Protein 7N38 (pdb70)

InterPro domains:
  IPR001064 Beta/gamma crystallin [PF00030] (7-86)
  IPR001064 Beta/gamma crystallin [PF00030] (95-176)
  IPR001064 Beta/gamma crystallin [PR01367] (42-61)
  IPR001064 Beta/gamma crystallin [PR01367] (62-76)
  IPR001064 Beta/gamma crystallin [PR01367] (96-115)
  IPR001064 Beta/gamma crystallin [PR01367] (154-163)
  IPR001064 Beta/gamma crystallin [PS50915] (6-44)
  IPR001064 Beta/gamma crystallin [PS50915] (45-87)
  IPR001064 Beta/gamma crystallin [PS50915] (94-134)
  IPR001064 Beta/gamma crystallin [PS50915] (135-177)
  IPR001064 Beta/gamma crystallin [SM00247] (7-86)
  IPR001064 Beta/gamma crystallin [SM00247] (95-176)
  IPR011024 Gamma-crystallin-like [SSF49695] (7-176)
  IPR050252 Beta/Gamma-Crystallin [PTHR11818] (7-177)

Structure (mmCIF, N/CA/C/O backbone):
data_7N38
#
_entry.id   7N38
#
_cell.length_a   29.315
_cell.length_b   62.694
_cell.length_c   79.805
_cell.angle_alpha   90.000
_cell.angle_beta   90.000
_cell.angle_gamma   90.000
#
_symmetry.space_group_name_H-M   'P 21 21 21'
#
loop_
_entity.id
_entity.type
_entity.pdbx_description
1 polymer 'Gamma-crystallin S'
2 non-polymer 2-[BIS-(2-HYDROXY-ETHYL)-AMINO]-2-HYDROXYMETHYL-PROPANE-1,3-DIOL
3 non-polymer 'MAGNESIUM ION'
4 water water
#
loop_
_atom_site.group_PDB
_atom_site.id
_atom_site.type_symbol
_atom_site.label_atom_id
_atom_site.label_alt_id
_atom_site.label_comp_id
_atom_site.label_asym_id
_atom_site.label_entity_id
_atom_site.label_seq_id
_atom_site.pdbx_PDB_ins_code
_atom_site.Cartn_x
_atom_site.Cartn_y
_atom_site.Cartn_z
_atom_site.occupancy
_atom_site.B_iso_or_equiv
_atom_site.auth_seq_id
_atom_site.auth_comp_id
_atom_site.auth_asym_id
_atom_site.auth_atom_id
_atom_site.pdbx_PDB_model_num
ATOM 1 N N . GLY A 1 5 ? -0.52100 -7.41600 3.18500 1.000 38.40491 5 GLY A N 1
ATOM 2 C CA . GLY A 1 5 ? -0.01300 -6.91600 4.45100 1.000 36.09043 5 GLY A CA 1
ATOM 3 C C . GLY A 1 5 ? 0.92600 -5.73300 4.28300 1.000 34.00883 5 GLY A C 1
ATOM 4 O O . GLY A 1 5 ? 0.54700 -4.69400 3.73500 1.000 35.75068 5 GLY A O 1
ATOM 5 N N . THR A 1 6 ? 2.16300 -5.88900 4.75000 1.000 28.61961 6 THR A N 1
ATOM 6 C CA . THR A 1 6 ? 3.17700 -4.85300 4.61300 1.000 26.45447 6 THR A CA 1
ATOM 7 C C . THR A 1 6 ? 3.95600 -5.11200 3.32800 1.000 22.43083 6 THR A C 1
ATOM 8 O O . THR A 1 6 ? 4.57700 -6.16500 3.18300 1.000 24.26541 6 THR A O 1
ATOM 12 N N . LYS A 1 7 ? 3.93700 -4.15500 2.40000 1.000 18.65031 7 LYS A N 1
ATOM 13 C CA . LYS A 1 7 ? 4.65400 -4.34100 1.14500 1.000 18.27046 7 LYS A CA 1
ATOM 14 C C . LYS A 1 7 ? 5.17500 -3.00300 0.64100 1.000 16.05096 7 LYS A C 1
ATOM 15 O O . LYS A 1 7 ? 4.41500 -2.03300 0.57000 1.000 17.10603 7 LYS A O 1
ATOM 21 N N . ILE A 1 8 ? 6.45600 -2.96900 0.27100 1.000 14.74903 8 ILE A N 1
ATOM 22 C CA . ILE A 1 8 ? 7.08600 -1.77600 -0.28200 1.000 15.02384 8 ILE A CA 1
ATOM 23 C C . ILE A 1 8 ? 7.86100 -2.15700 -1.53800 1.000 14.95556 8 ILE A C 1
ATOM 24 O O . ILE A 1 8 ? 8.41000 -3.26100 -1.65000 1.000 16.23823 8 ILE A O 1
ATOM 29 N N . THR A 1 9 ? 7.88900 -1.23100 -2.49400 1.000 15.45049 9 THR A N 1
ATOM 30 C CA . THR A 1 9 ? 8.55200 -1.43800 -3.77600 1.000 15.12589 9 THR A CA 1
ATOM 31 C C . THR A 1 9 ? 9.46400 -0.25000 -4.01700 1.000 14.10103 9 THR A C 1
ATOM 32 O O . THR A 1 9 ? 9.01700 0.90700 -3.94000 1.000 15.34046 9 THR A O 1
ATOM 36 N N . PHE A 1 10 ? 10.73300 -0.53700 -4.33100 1.000 14.95378 10 PHE A N 1
ATOM 37 C CA . PHE A 1 10 ? 11.73200 0.47400 -4.64600 1.000 14.86128 10 PHE A CA 1
ATOM 38 C C . PHE A 1 10 ? 12.07700 0.39900 -6.12500 1.000 14.64588 10 PHE A C 1
ATOM 39 O O . PHE A 1 10 ? 12.25100 -0.70000 -6.67000 1.000 17.57083 10 PHE A O 1
ATOM 47 N N . TYR A 1 11 ? 12.26400 1.56500 -6.75300 1.000 13.42459 11 TYR A N 1
ATOM 48 C CA . TYR A 1 11 ? 12.64300 1.65500 -8.16300 1.000 14.18192 11 TYR A CA 1
ATOM 49 C C . TYR A 1 11 ? 13.90100 2.48900 -8.31600 1.000 13.07934 11 TYR A C 1
ATOM 50 O O . TYR A 1 11 ? 14.07600 3.49800 -7.61700 1.000 14.49248 11 TYR A O 1
ATOM 59 N N . GLU A 1 12 ? 14.75100 2.10000 -9.26600 1.000 14.02639 12 GLU A N 1
ATOM 60 C CA . GLU A 1 12 ? 15.97700 2.86200 -9.48700 1.000 14.87409 12 GLU A CA 1
ATOM 61 C C . GLU A 1 12 ? 15.72800 4.23200 -10.08900 1.000 14.99935 12 GLU A C 1
ATOM 62 O O . GLU A 1 12 ? 16.50800 5.15900 -9.82900 1.000 16.11083 12 GLU A O 1
ATOM 68 N N . ASP A 1 13 ? 14.69400 4.37700 -10.90900 1.000 14.46055 13 ASP A N 1
ATOM 69 C CA . ASP A 1 13 ? 14.45100 5.62100 -11.63500 1.000 15.45560 13 ASP A CA 1
ATOM 70 C C . ASP A 1 13 ? 13.18500 6.30800 -11.12900 1.000 15.14856 13 ASP A C 1
ATOM 71 O O . ASP A 1 13 ? 12.33300 5.68200 -10.48300 1.000 16.34278 13 ASP A O 1
ATOM 76 N N . LYS A 1 14 ? 13.04700 7.60000 -11.46600 1.000 15.19867 14 LYS A N 1
ATOM 77 C CA . LYS A 1 14 ? 11.84000 8.33800 -11.12400 1.000 16.39735 14 LYS A CA 1
ATOM 78 C C . LYS A 1 14 ? 10.63500 7.75100 -11.84300 1.000 15.55882 14 LYS A C 1
ATOM 79 O O . LYS A 1 14 ? 10.75200 7.03100 -12.84300 1.000 16.13934 14 LYS A O 1
ATOM 85 N N . ASP A 1 15 ? 9.45800 8.03300 -11.29600 1.000 15.66183 15 ASP A N 1
ATOM 86 C CA . ASP A 1 15 ? 8.20400 7.70700 -11.97800 1.000 16.39909 15 ASP A CA 1
ATOM 87 C C . ASP A 1 15 ? 8.03600 6.20400 -12.15400 1.000 15.33390 15 ASP A C 1
ATOM 88 O O . ASP A 1 15 ? 7.40700 5.74200 -13.11800 1.000 16.30286 15 ASP A O 1
ATOM 93 N N . PHE A 1 16 ? 8.57600 5.41400 -11.22200 1.000 14.82932 16 PHE A N 1
ATOM 94 C CA . PHE A 1 16 ? 8.31400 3.97600 -11.16500 1.000 15.28443 16 PHE A CA 1
ATOM 95 C C . PHE A 1 16 ? 8.87100 3.23400 -12.36900 1.000 15.94423 16 PHE A C 1
ATOM 96 O O . PHE A 1 16 ? 8.23100 2.34900 -12.93300 1.000 17.38212 16 PHE A O 1
ATOM 104 N N . GLN A 1 17 ? 10.09000 3.58000 -12.75600 1.000 16.15607 17 GLN A N 1
ATOM 105 C CA . GLN A 1 17 ? 10.75100 2.97500 -13.89500 1.000 17.52847 17 GLN A CA 1
ATOM 106 C C . GLN A 1 17 ? 12.07500 2.40100 -13.41400 1.000 16.71868 17 GLN A C 1
ATOM 107 O O . GLN A 1 17 ? 12.55700 2.73000 -12.32400 1.000 16.35332 17 GLN A O 1
ATOM 113 N N . GLY A 1 18 ? 12.69300 1.56100 -14.25400 1.000 16.73121 18 GLY A N 1
ATOM 114 C CA . GLY A 1 18 ? 13.97300 0.98100 -13.90700 1.000 16.20331 18 GLY A CA 1
ATOM 115 C C . GLY A 1 18 ? 13.84900 -0.28100 -13.07700 1.000 15.38646 18 GLY A C 1
ATOM 116 O O . GLY A 1 18 ? 12.76800 -0.82200 -12.83500 1.000 16.96920 18 GLY A O 1
ATOM 117 N N . ARG A 1 19 ? 15.00800 -0.77700 -12.65600 1.000 16.54367 19 ARG A N 1
ATOM 118 C CA . ARG A 1 19 ? 15.05700 -1.97400 -11.82400 1.000 17.23189 19 ARG A CA 1
ATOM 119 C C . ARG A 1 19 ? 14.26100 -1.76400 -10.53800 1.000 15.96984 19 ARG A C 1
ATOM 120 O O . ARG A 1 19 ? 14.27300 -0.67700 -9.93400 1.000 16.38428 19 ARG A O 1
ATOM 128 N N . ARG A 1 20 ? 13.59000 -2.82600 -10.11200 1.000 16.25361 20 ARG A N 1
ATOM 129 C CA . ARG A 1 20 ? 12.65900 -2.80900 -9.00300 1.000 16.84918 20 ARG A CA 1
ATOM 130 C C . ARG A 1 20 ? 13.10400 -3.83000 -7.95800 1.000 16.98174 20 ARG A C 1
ATOM 131 O O . ARG A 1 20 ? 13.58900 -4.91700 -8.29900 1.000 19.74433 20 ARG A O 1
ATOM 139 N N . TYR A 1 21 ? 12.96500 -3.46800 -6.68100 1.000 17.42986 21 TYR A N 1
ATOM 140 C CA . TYR A 1 21 ? 13.16000 -4.40400 -5.57700 1.000 18.36945 21 TYR A CA 1
ATOM 141 C C . TYR A 1 21 ? 11.92200 -4.35800 -4.69700 1.000 16.99148 21 TYR A C 1
ATOM 142 O O . TYR A 1 21 ? 11.47700 -3.27500 -4.32000 1.000 17.23403 21 TYR A O 1
ATOM 151 N N A ASP A 1 22 ? 11.39700 -5.52000 -4.34300 0.682 17.66962 22 ASP A N 1
ATOM 152 N N B ASP A 1 22 ? 11.34000 -5.52000 -4.41800 0.318 17.51097 22 ASP A N 1
ATOM 153 C CA A ASP A 1 22 ? 10.20400 -5.60600 -3.51500 0.682 17.56251 22 ASP A CA 1
ATOM 154 C CA B ASP A 1 22 ? 10.12700 -5.62700 -3.61700 0.318 17.93248 22 ASP A CA 1
ATOM 155 C C A ASP A 1 22 ? 10.52000 -6.27400 -2.19200 0.682 18.25857 22 ASP A C 1
ATOM 156 C C B ASP A 1 22 ? 10.46600 -6.19400 -2.24700 0.318 18.66987 22 ASP A C 1
ATOM 157 O O A ASP A 1 22 ? 11.24100 -7.27300 -2.15200 0.682 20.60112 22 ASP A O 1
ATOM 158 O O B ASP A 1 22 ? 11.28000 -7.11400 -2.13600 0.318 19.97959 22 ASP A O 1
ATOM 167 N N A CYS A 1 23 ? 9.93100 -5.73800 -1.12000 0.682 18.01222 23 CYS A N 1
ATOM 168 N N B CYS A 1 23 ? 9.82800 -5.65300 -1.20600 0.318 19.08479 23 CYS A N 1
ATOM 169 C CA A CYS A 1 23 ? 10.14500 -6.22000 0.23800 0.682 17.40960 23 CYS A CA 1
ATOM 170 C CA B CYS A 1 23 ? 9.98700 -6.14300 0.15700 0.318 18.84107 23 CYS A CA 1
ATOM 171 C C A CYS A 1 23 ? 8.80000 -6.29300 0.94800 0.682 16.93966 23 CYS A C 1
ATOM 172 C C B CYS A 1 23 ? 8.63100 -6.34600 0.80100 0.318 17.24512 23 CYS A C 1
ATOM 173 O O A CYS A 1 23 ? 8.06200 -5.30400 0.97300 0.682 17.18846 23 CYS A O 1
ATOM 174 O O B CYS A 1 23 ? 7.74400 -5.49600 0.67700 0.318 16.42249 23 CYS A O 1
ATOM 179 N N . ASP A 1 24 ? 8.48200 -7.45800 1.51500 1.000 17.32574 24 ASP A N 1
ATOM 180 C CA . ASP A 1 24 ? 7.29500 -7.63100 2.33600 1.000 19.48038 24 ASP A CA 1
ATOM 181 C C . ASP A 1 24 ? 7.63100 -7.94500 3.78800 1.000 20.20751 24 ASP A C 1
ATOM 182 O O . ASP A 1 24 ? 6.75100 -8.37300 4.55100 1.000 22.09272 24 ASP A O 1
ATOM 187 N N . CYS A 1 25 ? 8.86500 -7.68000 4.19500 1.000 19.63068 25 CYS A N 1
ATOM 188 C CA . CYS A 1 25 ? 9.35300 -8.00000 5.53200 1.000 21.02670 25 CYS A CA 1
ATOM 189 C C . CYS A 1 25 ? 10.47100 -7.00400 5.83400 1.000 21.38536 25 CYS A C 1
ATOM 190 O O . CYS A 1 25 ? 10.59600 -5.97900 5.16300 1.000 24.16526 25 CYS A O 1
ATOM 193 N N . ASP A 1 26 ? 11.28100 -7.27400 6.84100 1.000 19.07007 26 ASP A N 1
ATOM 194 C CA . ASP A 1 26 ? 12.48600 -6.48300 7.01400 1.000 18.38959 26 ASP A CA 1
ATOM 195 C C . ASP A 1 26 ? 13.50100 -6.94100 5.98100 1.000 17.31412 26 ASP A C 1
ATOM 196 O O . ASP A 1 26 ? 13.60600 -8.13800 5.68300 1.000 17.48327 26 ASP A O 1
ATOM 201 N N A CYS A 1 27 ? 14.31500 -5.99500 5.51100 0.511 16.78801 27 CYS A N 1
ATOM 202 N N B CYS A 1 27 ? 14.20700 -5.98400 5.38000 0.489 16.99958 27 CYS A N 1
ATOM 203 C CA A CYS A 1 27 ? 15.32000 -6.26200 4.48500 0.511 17.07815 27 CYS A CA 1
ATOM 204 C CA B CYS A 1 27 ? 15.37000 -6.30100 4.55800 0.489 17.28872 27 CYS A CA 1
ATOM 205 C C A CYS A 1 27 ? 16.59400 -5.48800 4.87000 0.511 16.25825 27 CYS A C 1
ATOM 206 C C B CYS A 1 27 ? 16.55000 -5.47500 5.03500 0.489 16.82263 27 CYS A C 1
ATOM 207 O O A CYS A 1 27 ? 16.70000 -4.28800 4.59400 0.511 16.03199 27 CYS A O 1
ATOM 208 O O B CYS A 1 27 ? 16.54500 -4.24300 4.93300 0.489 17.01850 27 CYS A O 1
ATOM 213 N N . ALA A 1 28 ? 17.55100 -6.17000 5.54700 1.000 17.32610 28 ALA A N 1
ATOM 214 C CA . ALA A 1 28 ? 18.74300 -5.52100 6.09800 1.000 18.39451 28 ALA A CA 1
ATOM 215 C C . ALA A 1 28 ? 19.75500 -5.08700 5.04700 1.000 17.26343 28 ALA A C 1
ATOM 216 O O . ALA A 1 28 ? 20.62000 -4.24900 5.35200 1.000 18.08879 28 ALA A O 1
ATOM 218 N N . ASP A 1 29 ? 19.67000 -5.59200 3.82000 1.000 16.69945 29 ASP A N 1
ATOM 219 C CA . ASP A 1 29 ? 20.67400 -5.20500 2.83300 1.000 18.07666 29 ASP A CA 1
ATOM 220 C C . ASP A 1 29 ? 20.16100 -5.58900 1.45600 1.000 18.42203 29 ASP A C 1
ATOM 221 O O . ASP A 1 29 ? 20.17000 -6.77500 1.09400 1.000 22.41741 29 ASP A O 1
ATOM 226 N N . PHE A 1 30 ? 19.76600 -4.58900 0.67600 1.000 17.66689 30 PHE A N 1
ATOM 227 C CA . PHE A 1 30 ? 19.48100 -4.80600 -0.74000 1.000 19.89974 30 PHE A CA 1
ATOM 228 C C . PHE A 1 30 ? 20.39500 -3.97200 -1.63200 1.000 22.30017 30 PHE A C 1
ATOM 229 O O . PHE A 1 30 ? 20.08900 -3.76300 -2.82100 1.000 23.45388 30 PHE A O 1
ATOM 237 N N . HIS A 1 31 ? 21.55600 -3.55300 -1.09400 1.000 25.55614 31 HIS A N 1
ATOM 238 C CA . HIS A 1 31 ? 22.45800 -2.66900 -1.83000 1.000 30.39153 31 HIS A CA 1
ATOM 239 C C . HIS A 1 31 ? 23.05900 -3.35300 -3.04400 1.000 31.83305 31 HIS A C 1
ATOM 240 O O . HIS A 1 31 ? 23.38200 -2.67400 -4.02300 1.000 34.41095 31 HIS A O 1
ATOM 247 N N . THR A 1 32 ? 23.21600 -4.67700 -3.01600 1.000 32.31946 32 THR A N 1
ATOM 248 C CA . THR A 1 32 ? 23.79600 -5.30300 -4.19900 1.000 34.75220 32 THR A CA 1
ATOM 249 C C . THR A 1 32 ? 22.77800 -5.45000 -5.31400 1.000 34.84164 32 THR A C 1
ATOM 250 O O . THR A 1 32 ? 23.16800 -5.70700 -6.45800 1.000 38.04888 32 THR A O 1
ATOM 254 N N A TYR A 1 33 ? 21.48200 -5.31100 -5.00900 0.477 32.67690 33 TYR A N 1
ATOM 255 N N B TYR A 1 33 ? 21.50500 -5.23900 -5.02000 0.523 32.38451 33 TYR A N 1
ATOM 256 C CA A TYR A 1 33 ? 20.41800 -5.44400 -6.00100 0.477 30.18961 33 TYR A CA 1
ATOM 257 C CA B TYR A 1 33 ? 20.45300 -5.42300 -5.99900 0.523 29.52155 33 TYR A CA 1
ATOM 258 C C A TYR A 1 33 ? 20.05200 -4.11900 -6.66300 0.477 29.75298 33 TYR A C 1
ATOM 259 C C B TYR A 1 33 ? 20.01600 -4.12400 -6.65400 0.523 29.60995 33 TYR A C 1
ATOM 260 O O A TYR A 1 33 ? 19.86900 -4.06900 -7.88300 0.477 31.22938 33 TYR A O 1
ATOM 261 O O B TYR A 1 33 ? 19.74500 -4.09900 -7.85600 0.523 31.19456 33 TYR A O 1
ATOM 278 N N . LEU A 1 34 ? 19.92600 -3.05000 -5.88400 1.000 26.99524 34 LEU A N 1
ATOM 279 C CA . LEU A 1 34 ? 19.45900 -1.75900 -6.35900 1.000 27.75685 34 LEU A CA 1
ATOM 280 C C . LEU A 1 34 ? 20.59900 -0.77900 -6.14300 1.000 27.19781 34 LEU A C 1
ATOM 281 O O . LEU A 1 34 ? 21.11900 -0.67900 -5.02800 1.000 28.58659 34 LEU A O 1
ATOM 286 N N . SER A 1 35 ? 21.01500 -0.08600 -7.20300 1.000 25.17378 35 SER A N 1
ATOM 287 C CA . SER A 1 35 ? 22.16800 0.80500 -7.10100 1.000 24.83551 35 SER A CA 1
ATOM 288 C C . SER A 1 35 ? 21.79500 2.23800 -6.73800 1.000 22.61419 35 SER A C 1
ATOM 289 O O . SER A 1 35 ? 22.68600 3.03900 -6.42800 1.000 22.45479 35 SER A O 1
ATOM 292 N N . ARG A 1 36 ? 20.51400 2.57300 -6.77300 1.000 18.52456 36 ARG A N 1
ATOM 293 C CA . ARG A 1 36 ? 20.01000 3.90600 -6.48900 1.000 16.50738 36 ARG A CA 1
ATOM 294 C C . ARG A 1 36 ? 18.52200 3.71700 -6.29000 1.000 15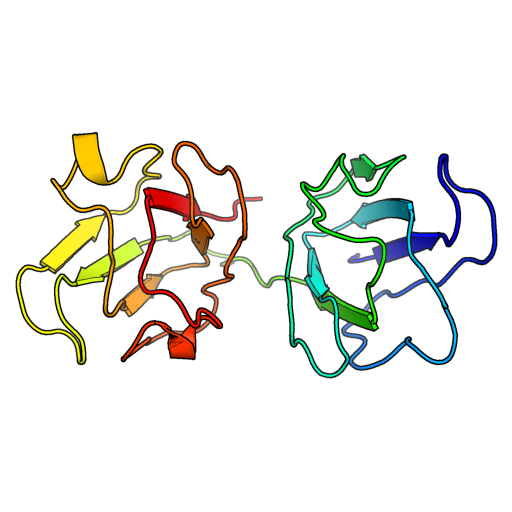.04270 36 ARG A C 1
ATOM 295 O O . ARG A 1 36 ? 17.96400 2.69100 -6.69800 1.000 16.58336 36 ARG A O 1
ATOM 303 N N . CYS A 1 37 ? 17.87800 4.70500 -5.68100 1.000 14.45409 37 CYS A N 1
ATOM 304 C CA . CYS A 1 37 ? 16.43300 4.64600 -5.53900 1.000 14.18250 37 CYS A CA 1
ATOM 305 C C . CYS A 1 37 ? 15.87600 6.03300 -5.79100 1.000 14.29984 37 CYS A C 1
ATOM 306 O O . CYS A 1 37 ? 16.21000 6.98400 -5.06800 1.000 14.87317 37 CYS A O 1
ATOM 309 N N . ASN A 1 38 ? 14.99300 6.13200 -6.79100 1.000 13.65253 38 ASN A N 1
ATOM 310 C CA . ASN A 1 38 ? 14.35100 7.39500 -7.12700 1.000 14.34337 38 ASN A CA 1
ATOM 311 C C . ASN A 1 38 ? 12.83100 7.35400 -7.09200 1.000 15.02182 38 ASN A C 1
ATOM 312 O O . ASN A 1 38 ? 12.21000 8.39400 -7.33200 1.000 17.21677 38 ASN A O 1
ATOM 317 N N . SER A 1 39 ? 12.20600 6.21100 -6.80900 1.000 13.70968 39 SER A N 1
ATOM 318 C CA . SER A 1 39 ? 10.77600 6.22200 -6.55600 1.000 13.28516 39 SER A CA 1
ATOM 319 C C . SER A 1 39 ? 10.43200 4.98900 -5.73600 1.000 13.76507 39 SER A C 1
ATOM 320 O O . SER A 1 39 ? 11.16400 3.99600 -5.73900 1.000 13.68529 39 SER A O 1
ATOM 323 N N . ILE A 1 40 ? 9.29800 5.08000 -5.03400 1.000 13.28420 40 ILE A N 1
ATOM 324 C CA . ILE A 1 40 ? 8.82000 4.03700 -4.13700 1.000 12.97334 40 ILE A CA 1
ATOM 325 C C . ILE A 1 40 ? 7.30100 3.99500 -4.23400 1.000 13.45014 40 ILE A C 1
ATOM 326 O O . ILE A 1 40 ? 6.64500 5.04000 -4.34100 1.000 15.22133 40 ILE A O 1
ATOM 331 N N . LYS A 1 41 ? 6.73500 2.79200 -4.17600 1.000 14.27639 41 LYS A N 1
ATOM 332 C CA . LYS A 1 41 ? 5.32300 2.63000 -3.86100 1.000 15.34153 41 LYS A CA 1
ATOM 333 C C . LYS A 1 41 ? 5.20600 1.81800 -2.58500 1.000 14.98730 41 LYS A C 1
ATOM 334 O O . LYS A 1 41 ? 5.78400 0.73100 -2.48400 1.000 15.67774 41 LYS A O 1
ATOM 340 N N . VAL A 1 42 ? 4.50300 2.35800 -1.59100 1.000 14.91585 42 VAL A N 1
ATOM 341 C CA . VAL A 1 42 ? 4.18200 1.60600 -0.39000 1.000 15.34785 42 VAL A CA 1
ATOM 342 C C . VAL A 1 42 ? 2.77300 1.09400 -0.60000 1.000 17.48728 42 VAL A C 1
ATOM 343 O O . VAL A 1 42 ? 1.81300 1.87800 -0.62600 1.000 16.91836 42 VAL A O 1
ATOM 347 N N . GLU A 1 43 ? 2.66500 -0.20700 -0.83900 1.000 18.76080 43 GLU A N 1
ATOM 348 C CA . GLU A 1 43 ? 1.36100 -0.80700 -1.05800 1.000 19.99703 43 GLU A CA 1
ATOM 349 C C . GLU A 1 43 ? 0.58200 -0.95600 0.24000 1.000 19.30042 43 GLU A C 1
ATOM 350 O O . GLU A 1 43 ? -0.64400 -0.83500 0.23000 1.000 20.37673 43 GLU A O 1
ATOM 356 N N . GLY A 1 44 ? 1.26200 -1.20900 1.35700 1.000 17.17399 44 GLY A N 1
ATOM 357 C CA . GLY A 1 44 ? 0.60000 -1.37100 2.63700 1.000 18.21050 44 GLY A CA 1
ATOM 358 C C . GLY A 1 44 ? 1.60800 -1.26400 3.76000 1.000 17.26776 44 GLY A C 1
ATOM 359 O O . GLY A 1 44 ? 2.78800 -1.61100 3.60200 1.000 18.52168 44 GLY A O 1
ATOM 360 N N . GLY A 1 45 ? 1.14100 -0.76500 4.90800 1.000 18.06749 45 GLY A N 1
ATOM 361 C CA . GLY A 1 45 ? 1.99800 -0.59900 6.06500 1.000 18.79863 45 GLY A CA 1
ATOM 362 C C . GLY A 1 45 ? 2.66100 0.76300 6.10500 1.000 16.80024 45 GLY A C 1
ATOM 363 O O . GLY A 1 45 ? 2.45400 1.63000 5.25200 1.000 17.80149 45 GLY A O 1
ATOM 364 N N . THR A 1 46 ? 3.46400 0.96400 7.14500 1.000 17.01823 46 THR A N 1
ATOM 365 C CA . THR A 1 46 ? 4.27200 2.16900 7.29100 1.000 16.34247 46 THR A CA 1
ATOM 366 C C . THR A 1 46 ? 5.71200 1.71400 7.45200 1.000 17.36515 46 THR A C 1
ATOM 367 O O . THR A 1 46 ? 5.99200 0.83900 8.28400 1.000 17.52642 46 THR A O 1
ATOM 371 N N . TRP A 1 47 ? 6.62000 2.28200 6.64300 1.000 14.49169 47 TRP A N 1
ATOM 372 C CA . TRP A 1 47 ? 7.96900 1.76500 6.52900 1.000 14.07104 47 TRP A CA 1
ATOM 373 C C . TRP A 1 47 ? 9.01900 2.78300 6.93600 1.000 13.56771 47 TRP A C 1
ATOM 374 O O . TRP A 1 47 ? 8.87300 3.98200 6.69700 1.000 14.38019 47 TRP A O 1
ATOM 385 N N . ALA A 1 48 ? 10.09100 2.27400 7.53200 1.000 13.64694 48 ALA A N 1
ATOM 386 C CA . ALA A 1 48 ? 11.33300 3.01900 7.72400 1.000 14.27948 48 ALA A CA 1
ATOM 387 C C . ALA A 1 48 ? 12.33200 2.51500 6.69000 1.000 13.63404 48 ALA A C 1
ATOM 388 O O . ALA A 1 48 ? 12.60000 1.31100 6.60800 1.000 16.09905 48 ALA A O 1
ATOM 390 N N . VAL A 1 49 ? 12.85200 3.42100 5.88400 1.000 12.89033 49 VAL A N 1
ATOM 391 C CA . VAL A 1 49 ? 13.81900 3.06900 4.84700 1.000 13.20416 49 VAL A CA 1
ATOM 392 C C . VAL A 1 49 ? 15.12400 3.80400 5.15000 1.000 12.52399 49 VAL A C 1
ATOM 393 O O . VAL A 1 49 ? 15.11400 4.92400 5.66700 1.000 13.41827 49 VAL A O 1
ATOM 397 N N . TYR A 1 50 ? 16.24900 3.15900 4.85000 1.000 13.20969 50 TYR A N 1
ATOM 398 C CA . TYR A 1 50 ? 17.54100 3.61000 5.34200 1.000 12.99763 50 TYR A CA 1
ATOM 399 C C . TYR A 1 50 ? 18.54700 3.64500 4.19700 1.000 13.40417 50 TYR A C 1
ATOM 400 O O . TYR A 1 50 ? 18.56900 2.75700 3.32500 1.000 13.55556 50 TYR A O 1
ATOM 409 N N . GLU A 1 51 ? 19.44600 4.63500 4.27900 1.000 13.69390 51 GLU A N 1
ATOM 410 C CA . GLU A 1 51 ? 20.46000 4.86400 3.25700 1.000 14.18644 51 GLU A CA 1
ATOM 411 C C . GLU A 1 51 ? 21.43200 3.69800 3.13100 1.000 15.02713 51 GLU A C 1
ATOM 412 O O . GLU A 1 51 ? 21.80200 3.31900 2.00400 1.000 16.40692 51 GLU A O 1
ATOM 418 N N . ARG A 1 52 ? 21.90500 3.17000 4.26400 1.000 15.67373 52 ARG A N 1
ATOM 419 C CA . ARG A 1 52 ? 22.96900 2.18400 4.31600 1.000 16.53565 52 ARG A CA 1
ATOM 420 C C . ARG A 1 52 ? 22.42700 0.85100 4.83000 1.000 15.84119 52 ARG A C 1
ATOM 421 O O . ARG A 1 52 ? 21.38200 0.80000 5.50100 1.000 16.51418 52 ARG A O 1
ATOM 429 N N . PRO A 1 53 ? 23.14400 -0.24200 4.57600 1.000 16.81690 53 PRO A N 1
ATOM 430 C CA . PRO A 1 53 ? 22.73100 -1.54500 5.09900 1.000 17.83087 53 PRO A CA 1
ATOM 431 C C . PRO A 1 53 ? 22.63900 -1.53700 6.62000 1.000 16.96087 53 PRO A C 1
ATOM 432 O O . PRO A 1 53 ? 23.25800 -0.72000 7.32300 1.000 18.48084 53 PRO A O 1
ATOM 436 N N . ASP A 1 54 ? 21.84900 -2.48600 7.13000 1.000 17.56105 54 ASP A N 1
ATOM 437 C CA . ASP A 1 54 ? 21.69000 -2.67900 8.57300 1.000 17.75651 54 ASP A CA 1
ATOM 438 C C . ASP A 1 54 ? 21.14400 -1.42900 9.25100 1.000 18.20267 54 ASP A C 1
ATOM 439 O O . ASP A 1 54 ? 21.48600 -1.11700 10.39400 1.000 18.97364 54 ASP A O 1
ATOM 444 N N . PHE A 1 55 ? 20.26000 -0.73400 8.54900 1.000 16.50077 55 PHE A N 1
ATOM 445 C CA . PHE A 1 55 ? 19.43300 0.31500 9.13300 1.000 15.90157 55 PHE A CA 1
ATOM 446 C C . PHE A 1 55 ? 20.28500 1.48700 9.62000 1.000 16.70603 55 PHE A C 1
ATOM 447 O O . PHE A 1 55 ? 20.15000 1.93800 10.76100 1.000 18.15597 55 PHE A O 1
ATOM 455 N N . ALA A 1 56 ? 21.19200 1.95600 8.75200 1.000 17.24287 56 ALA A N 1
ATOM 456 C CA . ALA A 1 56 ? 22.15900 3.00300 9.07500 1.000 17.82482 56 ALA A CA 1
ATOM 457 C C . ALA A 1 56 ? 22.07700 4.14100 8.05900 1.000 16.90476 56 ALA A C 1
ATOM 458 O O . ALA A 1 56 ? 21.45500 4.02300 6.99900 1.000 16.01708 56 ALA A O 1
ATOM 460 N N . GLY A 1 57 ? 22.74900 5.25300 8.37500 1.000 17.03514 57 GLY A N 1
ATOM 461 C CA . GLY A 1 57 ? 22.71900 6.44300 7.52100 1.000 17.19204 57 GLY A CA 1
ATOM 462 C C . GLY A 1 57 ? 21.39600 7.18200 7.63300 1.000 16.39012 57 GLY A C 1
ATOM 463 O O . GLY A 1 57 ? 20.64900 7.02800 8.61100 1.000 16.99310 57 GLY A O 1
ATOM 464 N N . TYR A 1 58 ? 21.10800 8.01000 6.62900 1.000 14.85723 58 TYR A N 1
ATOM 465 C CA . TYR A 1 58 ? 19.83400 8.72700 6.61900 1.000 14.56537 58 TYR A CA 1
ATOM 466 C C . TYR A 1 58 ? 18.68500 7.73000 6.67500 1.000 14.75688 58 TYR A C 1
ATOM 467 O O . TYR A 1 58 ? 18.75000 6.65800 6.07600 1.000 15.41378 58 TYR A O 1
ATOM 476 N N A MET A 1 59 ? 17.60800 8.09300 7.37500 0.696 13.92004 59 MET A N 1
ATOM 477 N N B MET A 1 59 ? 17.60300 8.10400 7.35200 0.304 14.58443 59 MET A N 1
ATOM 478 C CA A MET A 1 59 ? 16.40600 7.25900 7.39700 0.696 13.15465 59 MET A CA 1
ATOM 479 C CA B MET A 1 59 ? 16.41500 7.25800 7.35700 0.304 14.27437 59 MET A CA 1
ATOM 480 C C A MET A 1 59 ? 15.15600 8.10100 7.16800 0.696 12.48792 59 MET A C 1
ATOM 481 C C B MET A 1 59 ? 15.16200 8.10100 7.15400 0.304 13.53182 59 MET A C 1
ATOM 482 O O A MET A 1 59 ? 15.15500 9.31500 7.40100 0.696 13.09278 59 MET A O 1
ATOM 483 O O B MET A 1 59 ? 15.15800 9.31100 7.40000 0.304 13.75435 59 MET A O 1
ATOM 492 N N . TYR A 1 60 ? 14.09400 7.44600 6.69300 1.000 13.37687 60 TYR A N 1
ATOM 493 C CA . TYR A 1 60 ? 12.86500 8.14300 6.32000 1.000 13.07503 60 TYR A CA 1
ATOM 494 C C . TYR A 1 60 ? 11.67300 7.24200 6.58400 1.000 12.78701 60 TYR A C 1
ATOM 495 O O . TYR A 1 60 ? 11.76600 6.01600 6.44900 1.000 13.82107 60 TYR A O 1
ATOM 504 N N A ILE A 1 61 ? 10.55700 7.84900 6.99200 0.706 13.11703 61 ILE A N 1
ATOM 505 N N B ILE A 1 61 ? 10.54200 7.85500 6.93800 0.294 13.33092 61 ILE A N 1
ATOM 506 C CA A ILE A 1 61 ? 9.31700 7.11700 7.25600 0.706 13.55157 61 ILE A CA 1
ATOM 507 C CA B ILE A 1 61 ? 9.31000 7.13600 7.26000 0.294 13.66361 61 ILE A CA 1
ATOM 508 C C A ILE A 1 61 ? 8.34500 7.37000 6.10700 0.706 15.30823 61 ILE A C 1
ATOM 509 C C B ILE A 1 61 ? 8.29100 7.37800 6.15100 0.294 14.44816 61 ILE A C 1
ATOM 510 O O A ILE A 1 61 ? 8.14900 8.51500 5.68700 0.706 15.70276 61 ILE A O 1
ATOM 511 O O B ILE A 1 61 ? 7.97800 8.52900 5.82700 0.294 13.53867 61 ILE A O 1
ATOM 520 N N . LEU A 1 62 ? 7.76800 6.29600 5.57400 1.000 14.86248 62 LEU A N 1
ATOM 521 C CA . LEU A 1 62 ? 6.83500 6.38100 4.44000 1.000 14.48852 62 LEU A CA 1
ATOM 522 C C . LEU A 1 62 ? 5.58100 5.57300 4.73600 1.000 15.32180 62 LEU A C 1
ATOM 523 O O . LEU A 1 62 ? 5.66600 4.32900 4.84000 1.000 15.17934 62 LEU A O 1
ATOM 528 N N . PRO A 1 63 ? 4.40500 6.20400 4.81700 1.000 16.03142 63 PRO A N 1
ATOM 529 C CA . PRO A 1 63 ? 3.14000 5.45600 4.87000 1.000 16.33022 63 PRO A CA 1
ATOM 530 C C . PRO A 1 63 ? 2.71100 5.04600 3.45900 1.000 17.80059 63 PRO A C 1
ATOM 531 O O . PRO A 1 63 ? 3.34000 5.39200 2.45800 1.000 16.93402 63 PRO A O 1
ATOM 535 N N . GLN A 1 64 ? 1.58800 4.32700 3.39300 1.000 17.29773 64 GLN A N 1
ATOM 536 C CA . GLN A 1 64 ? 1.01300 3.91900 2.11100 1.000 17.54127 64 GLN A CA 1
ATOM 537 C C . GLN A 1 64 ? 0.92800 5.11500 1.16200 1.000 17.70834 64 GLN A C 1
ATOM 538 O O . GLN A 1 64 ? 0.50400 6.20900 1.55300 1.000 18.66230 64 GLN A O 1
ATOM 544 N N . GLY A 1 65 ? 1.34100 4.90500 -0.08400 1.000 17.39867 65 GLY A N 1
ATOM 545 C CA . GLY A 1 65 ? 1.26000 5.95600 -1.07800 1.000 18.89194 65 GLY A CA 1
ATOM 546 C C . GLY A 1 65 ? 2.23300 5.71200 -2.21000 1.000 17.31394 65 GLY A C 1
ATOM 547 O O . GLY A 1 65 ? 2.96600 4.72600 -2.23500 1.000 17.01754 65 GLY A O 1
ATOM 548 N N . GLU A 1 66 ? 2.21500 6.64200 -3.15800 1.000 17.48342 66 GLU A N 1
ATOM 549 C CA . GLU A 1 66 ? 3.04000 6.60700 -4.36000 1.000 17.22129 66 GLU A CA 1
ATOM 550 C C . GLU A 1 66 ? 4.00200 7.78200 -4.30500 1.000 17.07808 66 GLU A C 1
ATOM 551 O O . GLU A 1 66 ? 3.57000 8.92700 -4.10800 1.000 18.70702 66 GLU A O 1
ATOM 557 N N . TYR A 1 67 ? 5.29100 7.51300 -4.53100 1.000 15.96123 67 TYR A N 1
ATOM 558 C CA . TYR A 1 67 ? 6.35700 8.50400 -4.33900 1.000 14.59170 67 TYR A CA 1
ATOM 559 C C . TYR A 1 67 ? 7.21100 8.52300 -5.60400 1.000 15.04717 67 TYR A C 1
ATOM 560 O O . TYR A 1 67 ? 8.17600 7.76700 -5.70300 1.000 15.35203 67 TYR A O 1
ATOM 569 N N . PRO A 1 68 ? 6.89600 9.3780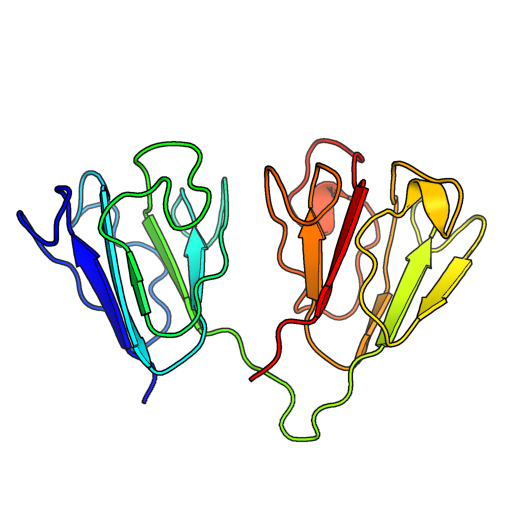0 -6.58700 1.000 15.17229 68 PRO A N 1
ATOM 570 C CA . PRO A 1 68 ? 7.57700 9.30000 -7.89600 1.000 15.35000 68 PRO A CA 1
ATOM 571 C C . PRO A 1 68 ? 8.98500 9.86800 -7.92500 1.000 14.19162 68 PRO A C 1
ATOM 572 O O . PRO A 1 68 ? 9.65400 9.73100 -8.96000 1.000 15.51708 68 PRO A O 1
ATOM 576 N N . GLU A 1 69 ? 9.45200 10.52100 -6.85000 1.000 15.19438 69 GLU A N 1
ATOM 577 C CA . GLU A 1 69 ? 10.80300 11.05900 -6.71100 1.000 15.83505 69 GLU A CA 1
ATOM 578 C C . GLU A 1 69 ? 11.22500 10.89700 -5.25500 1.000 15.67657 69 GLU A C 1
ATOM 579 O O . GLU A 1 69 ? 10.36600 10.92200 -4.37700 1.000 15.01312 69 GLU A O 1
ATOM 585 N N . TYR A 1 70 ? 12.54200 10.78800 -4.99500 1.000 14.95765 70 TYR A N 1
ATOM 586 C CA . TYR A 1 70 ? 12.97800 10.66900 -3.60000 1.000 14.63607 70 TYR A CA 1
ATOM 587 C C . TYR A 1 70 ? 12.64700 11.91100 -2.77200 1.000 14.20958 70 TYR A C 1
ATOM 588 O O . TYR A 1 70 ? 12.43300 11.82500 -1.54900 1.000 14.13439 70 TYR A O 1
ATOM 597 N N . GLN A 1 71 ? 12.55200 13.05700 -3.42500 1.000 15.45387 71 GLN A N 1
ATOM 598 C CA . GLN A 1 71 ? 12.16200 14.27500 -2.74400 1.000 16.23272 71 GLN A CA 1
ATOM 599 C C . GLN A 1 71 ? 10.76800 14.15600 -2.11800 1.000 16.02290 71 GLN A C 1
ATOM 600 O O . GLN A 1 71 ? 10.47700 14.87200 -1.15200 1.000 16.89616 71 GLN A O 1
ATOM 606 N N A ARG A 1 72 ? 9.93300 13.23500 -2.61800 0.659 16.57663 72 ARG A N 1
ATOM 607 N N B ARG A 1 72 ? 9.90800 13.27100 -2.63300 0.341 16.21358 72 ARG A N 1
ATOM 608 C CA A ARG A 1 72 ? 8.56500 13.04900 -2.14200 0.659 17.13904 72 ARG A CA 1
ATOM 609 C CA B ARG A 1 72 ? 8.56700 13.13500 -2.07100 0.341 16.20081 72 ARG A CA 1
ATOM 610 C C A ARG A 1 72 ? 8.51500 12.46400 -0.73100 0.659 15.71781 72 ARG A C 1
ATOM 611 C C B ARG A 1 72 ? 8.60500 12.63200 -0.63600 0.341 15.90177 72 ARG A C 1
ATOM 612 O O A ARG A 1 72 ? 7.50600 12.63000 -0.03800 0.659 16.40992 72 ARG A O 1
ATOM 613 O O B ARG A 1 72 ? 7.74900 13.01200 0.17000 0.341 16.86657 72 ARG A O 1
ATOM 628 N N . TRP A 1 73 ? 9.57300 11.77900 -0.29400 1.000 15.35915 73 TRP A N 1
ATOM 629 C CA . TRP A 1 73 ? 9.70400 11.32100 1.08400 1.000 15.06170 73 TRP A CA 1
ATOM 630 C C . TRP A 1 73 ? 10.75900 12.10100 1.83500 1.000 15.85547 73 TRP A C 1
ATOM 631 O O . TRP A 1 73 ? 11.26400 11.62800 2.85700 1.000 15.34436 73 TRP A O 1
ATOM 642 N N A MET A 1 74 ? 11.10500 13.29000 1.33600 0.878 14.67488 74 MET A N 1
ATOM 643 N N B MET A 1 74 ? 11.08000 13.30900 1.36700 0.122 16.35088 74 MET A N 1
ATOM 644 C CA A MET A 1 74 ? 12.10400 14.15900 1.95800 0.878 14.53347 74 MET A CA 1
ATOM 645 C CA B MET A 1 74 ? 12.10900 14.15200 1.97900 0.122 16.38556 74 MET A CA 1
ATOM 646 C C A MET A 1 74 ? 13.48400 13.50800 1.92300 0.878 13.78422 74 MET A C 1
ATOM 647 C C B MET A 1 74 ? 13.48100 13.48700 1.93500 0.122 15.29297 74 MET A C 1
ATOM 648 O O A MET A 1 74 ? 14.34000 13.73500 2.78000 0.878 14.65443 74 MET A O 1
ATOM 649 O O B MET A 1 74 ? 14.32100 13.69300 2.81300 0.122 15.39014 74 MET A O 1
ATOM 658 N N . GLY A 1 75 ? 13.70900 12.68100 0.90100 1.000 14.45626 75 GLY A N 1
ATOM 659 C CA . GLY A 1 75 ? 15.00300 12.03900 0.74400 1.000 13.92799 75 GLY A CA 1
ATOM 660 C C . GLY A 1 75 ? 16.10300 13.05900 0.52900 1.000 14.55061 75 GLY A C 1
ATOM 661 O O . GLY A 1 75 ? 15.88800 14.14300 -0.03200 1.000 15.90676 75 GLY A O 1
ATOM 662 N N . LEU A 1 76 ? 17.29800 12.71900 1.00400 1.000 14.91440 76 LEU A N 1
ATOM 663 C CA . LEU A 1 76 ? 18.42100 13.64000 0.98600 1.000 15.79368 76 LEU A CA 1
ATOM 664 C C . LEU A 1 76 ? 19.49700 13.23000 -0.00400 1.000 15.56983 76 LEU A C 1
ATOM 665 O O . LEU A 1 76 ? 20.43200 14.01500 -0.23500 1.000 17.86766 76 LEU A O 1
ATOM 670 N N . ASN A 1 77 ? 19.38600 12.03500 -0.59200 1.000 14.88191 77 ASN A N 1
ATOM 671 C CA . ASN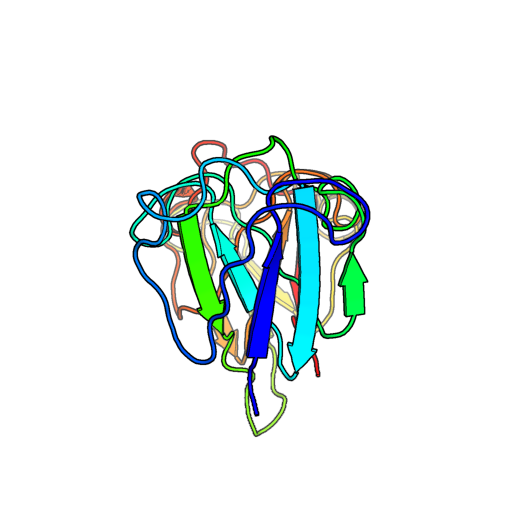 A 1 77 ? 20.20400 11.62400 -1.72800 1.000 14.75603 77 ASN A CA 1
ATOM 672 C C . ASN A 1 77 ? 19.50800 10.41500 -2.35200 1.000 14.58799 77 ASN A C 1
ATOM 673 O O . ASN A 1 77 ? 18.40500 10.04000 -1.93700 1.000 15.90211 77 ASN A O 1
ATOM 678 N N . ASP A 1 78 ? 20.14300 9.81000 -3.36500 1.000 14.56323 78 ASP A N 1
ATOM 679 C CA . ASP A 1 78 ? 19.52200 8.73400 -4.14400 1.000 14.75271 78 ASP A CA 1
ATOM 680 C C . ASP A 1 78 ? 19.83800 7.32800 -3.61100 1.000 14.24822 78 ASP A C 1
ATOM 681 O O . ASP A 1 78 ? 19.62500 6.35300 -4.33600 1.000 15.75610 78 ASP A O 1
ATOM 686 N N A ARG A 1 79 ? 20.30400 7.21600 -2.36300 0.474 14.37032 79 ARG A N 1
ATOM 687 N N B ARG A 1 79 ? 20.33000 7.19600 -2.37700 0.526 14.60415 79 ARG A N 1
ATOM 688 C CA A ARG A 1 79 ? 20.79600 5.95900 -1.81300 0.474 13.95852 79 ARG A CA 1
ATOM 689 C CA B ARG A 1 79 ? 20.80300 5.90500 -1.89100 0.526 15.17073 79 ARG A CA 1
ATOM 690 C C A ARG A 1 79 ? 19.81500 5.39100 -0.79600 0.474 14.08514 79 ARG A C 1
ATOM 691 C C B ARG A 1 79 ? 19.90100 5.35100 -0.79900 0.526 14.54391 79 ARG A C 1
ATOM 692 O O A ARG A 1 79 ? 19.51100 6.04100 0.21400 0.474 14.29981 79 ARG A O 1
ATOM 693 O O B ARG A 1 79 ? 19.75100 5.96500 0.26300 0.526 15.27943 79 ARG A O 1
ATOM 708 N N . LEU A 1 80 ? 19.34000 4.17000 -1.04300 1.000 14.18585 80 LEU A N 1
ATOM 709 C CA . LEU A 1 80 ? 18.62100 3.39700 -0.03100 1.000 14.50890 80 LEU A CA 1
ATOM 710 C C . LEU A 1 80 ? 19.10600 1.95200 -0.12600 1.000 15.25799 80 LEU A C 1
ATOM 711 O O . LEU A 1 80 ? 19.32700 1.43200 -1.23100 1.000 17.10326 80 LEU A O 1
ATOM 716 N N . SER A 1 81 ? 19.30600 1.31600 1.03400 1.000 14.58629 81 SER A N 1
ATOM 717 C CA . SER A 1 81 ? 19.90600 -0.00900 1.12700 1.000 16.87179 81 SER A CA 1
ATOM 718 C C . SER A 1 81 ? 19.20700 -0.95000 2.09500 1.000 14.64812 81 SER A C 1
ATOM 719 O O . SER A 1 81 ? 19.52500 -2.13600 2.08200 1.000 14.86631 81 SER A O 1
ATOM 722 N N . SER A 1 82 ? 18.32500 -0.47900 2.98200 1.000 13.58521 82 SER A N 1
ATOM 723 C CA . SER A 1 82 ? 17.67500 -1.37700 3.93800 1.000 13.99793 82 SER A CA 1
ATOM 724 C C . SER A 1 82 ? 16.32400 -0.79200 4.32700 1.000 13.23989 82 SER A C 1
ATOM 725 O O . SER A 1 82 ? 16.05400 0.40100 4.10200 1.000 13.58805 82 SER A O 1
ATOM 728 N N . CYS A 1 83 ? 15.45700 -1.63800 4.89300 1.000 13.76180 83 CYS A N 1
ATOM 729 C CA . CYS A 1 83 ? 14.13500 -1.15000 5.26200 1.000 13.81731 83 CYS A CA 1
ATOM 730 C C . CYS A 1 83 ? 13.51500 -2.09000 6.28300 1.000 14.92679 83 CYS A C 1
ATOM 731 O O . CYS A 1 83 ? 13.85300 -3.27400 6.34700 1.000 16.19658 83 CYS A O 1
ATOM 734 N N . ARG A 1 84 ? 12.58400 -1.54300 7.06700 1.000 16.54883 84 ARG A N 1
ATOM 735 C CA . ARG A 1 84 ? 11.84500 -2.33300 8.04100 1.000 17.45805 84 ARG A CA 1
ATOM 736 C C . ARG A 1 84 ? 10.47500 -1.70100 8.26200 1.000 16.86480 84 ARG A C 1
ATOM 737 O O . ARG A 1 84 ? 10.34600 -0.47700 8.26400 1.000 17.67410 84 ARG A O 1
ATOM 745 N N . ALA A 1 85 ? 9.45700 -2.54100 8.44900 1.000 17.27105 85 ALA A N 1
ATOM 746 C CA . ALA A 1 85 ? 8.12400 -2.02600 8.73400 1.000 18.68867 85 ALA A CA 1
ATOM 747 C C . ALA A 1 85 ? 8.05800 -1.52700 10.17400 1.000 18.65666 85 ALA A C 1
ATOM 748 O O . ALA A 1 85 ? 8.62300 -2.13200 11.08400 1.000 21.33510 85 ALA A O 1
ATOM 750 N N . VAL A 1 86 ? 7.42100 -0.38300 10.36400 1.000 17.58525 86 VAL A N 1
ATOM 751 C CA . VAL A 1 86 ? 7.27000 0.18400 11.70200 1.000 19.10437 86 VAL A CA 1
ATOM 752 C C . VAL A 1 86 ? 6.11900 -0.51400 12.41100 1.000 20.00553 86 VAL A C 1
ATOM 753 O O . VAL A 1 86 ? 5.04100 -0.67800 11.84100 1.000 21.42855 86 VAL A O 1
ATOM 757 N N . HIS A 1 87 ? 6.33900 -0.94200 13.65400 1.000 22.81087 87 HIS A N 1
ATOM 758 C CA . HIS A 1 87 ? 5.29100 -1.61400 14.42100 1.000 27.50761 87 HIS A CA 1
ATOM 759 C C . HIS A 1 87 ? 4.53000 -0.56100 15.21400 1.000 25.52749 87 HIS A C 1
ATOM 760 O O . HIS A 1 87 ? 5.06600 0.00100 16.17500 1.000 26.15168 87 HIS A O 1
ATOM 767 N N A LEU A 1 88 ? 3.27100 -0.29200 14.81700 0.367 25.74236 88 LEU A N 1
ATOM 768 N N B LEU A 1 88 ? 3.26300 -0.30000 14.82000 0.633 25.88425 88 LEU A N 1
ATOM 769 C CA A LEU A 1 88 ? 2.53600 0.70800 15.58000 0.367 25.59850 88 LEU A CA 1
ATOM 770 C CA B LEU A 1 88 ? 2.52700 0.71100 15.57000 0.633 26.16212 88 LEU A CA 1
ATOM 771 C C A LEU A 1 88 ? 1.83900 0.06300 16.77300 0.367 25.87463 88 LEU A C 1
ATOM 772 C C B LEU A 1 88 ? 1.80400 0.07500 16.75500 0.633 26.21493 88 LEU A C 1
ATOM 773 O O A LEU A 1 88 ? 1.52500 -1.13100 16.74400 0.367 27.20334 88 LEU A O 1
ATOM 774 O O B LEU A 1 88 ? 1.43800 -1.10300 16.70400 0.633 27.88733 88 LEU A O 1
ATOM 783 N N . PRO A 1 89 ? 1.57900 0.82100 17.84100 1.000 25.17358 89 PRO A N 1
ATOM 784 C CA . PRO A 1 89 ? 0.94100 0.21900 19.02100 1.000 25.49747 89 PRO A CA 1
ATOM 785 C C . PRO A 1 89 ? -0.49500 -0.21100 18.73500 1.000 27.09361 89 PRO A C 1
ATOM 786 O O . PRO A 1 89 ? -1.31100 0.57400 18.25400 1.000 27.26981 89 PRO A O 1
ATOM 790 N N . SER A 1 90 ? -0.81300 -1.47100 19.05600 1.000 28.70474 90 SER A N 1
ATOM 791 C CA . SER A 1 90 ? -2.16700 -1.94800 18.79000 1.000 31.06787 90 SER A CA 1
ATOM 792 C C . SER A 1 90 ? -3.19300 -1.22200 19.64800 1.000 28.92787 90 SER A C 1
ATOM 793 O O . SER A 1 90 ? -4.34300 -1.07000 19.23200 1.000 28.72111 90 SER A O 1
ATOM 796 N N . GLY A 1 91 ? -2.79500 -0.74400 20.82400 1.000 25.91823 91 GLY A N 1
ATOM 797 C CA . GLY A 1 91 ? -3.70400 0.02300 21.64900 1.000 24.01514 91 GLY A CA 1
ATOM 798 C C . GLY A 1 91 ? -3.72200 1.50200 21.35800 1.000 22.46890 91 GLY A C 1
ATOM 799 O O . GLY A 1 91 ? -4.46800 2.23200 22.01300 1.000 23.12851 91 GLY A O 1
ATOM 800 N N . GLY A 1 92 ? -2.88400 1.96300 20.42400 1.000 23.02115 92 GLY A N 1
ATOM 801 C CA . GLY A 1 92 ? -2.87200 3.34100 19.97300 1.000 22.36018 92 GLY A CA 1
ATOM 802 C C . GLY A 1 92 ? -2.37600 4.36500 20.97100 1.000 19.79855 92 GLY A C 1
ATOM 803 O O . GLY A 1 92 ? -2.73700 5.53600 20.86400 1.000 22.58086 92 GLY A O 1
ATOM 804 N N A GLU A 1 93 ? -1.53600 3.96000 21.92000 0.285 18.54378 93 GLU A N 1
ATOM 805 N N B GLU A 1 93 ? -1.55600 3.96200 21.94100 0.320 19.48037 93 GLU A N 1
ATOM 806 N N C GLU A 1 93 ? -1.55900 3.97100 21.94300 0.395 17.92798 93 GLU A N 1
ATOM 807 C CA A GLU A 1 93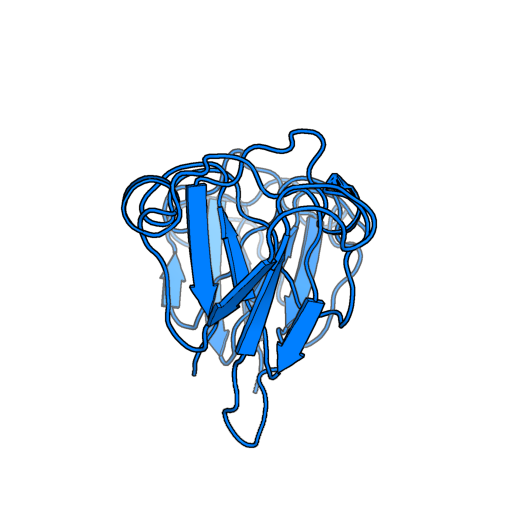 ? -1.05800 4.85400 22.96400 0.285 18.71792 93 GLU A CA 1
ATOM 808 C CA B GLU A 1 93 ? -1.06800 4.87700 22.96400 0.320 20.23803 93 GLU A CA 1
ATOM 809 C CA C GLU A 1 93 ? -1.10700 4.91400 22.95400 0.395 18.18131 93 GLU A CA 1
ATOM 810 C C A GLU A 1 93 ? 0.26600 5.50000 22.55900 0.285 16.13756 93 GLU A C 1
ATOM 811 C C B GLU A 1 93 ? 0.25500 5.50800 22.54700 0.320 17.21802 93 GLU A C 1
ATOM 812 C C C GLU A 1 93 ? 0.24700 5.50500 22.57600 0.395 15.32366 93 GLU A C 1
ATOM 813 O O A GLU A 1 93 ? 1.15200 4.84000 22.00600 0.285 16.35688 93 GLU A O 1
ATOM 814 O O B GLU A 1 93 ? 1.13800 4.83800 22.00200 0.320 17.55512 93 GLU A O 1
ATOM 815 O O C GLU A 1 93 ? 1.13900 4.80700 22.08500 0.395 15.42112 93 GLU A O 1
ATOM 831 N N . TYR A 1 94 ? 0.39800 6.79900 22.83400 1.000 15.30610 94 TYR A N 1
ATOM 832 C CA . TYR A 1 94 ? 1.63000 7.52500 22.51300 1.000 14.43298 94 TYR A CA 1
ATOM 833 C C . TYR A 1 94 ? 1.96800 8.48800 23.64400 1.000 13.90414 94 TYR A C 1
ATOM 834 O O . TYR A 1 94 ? 1.13500 9.30800 24.03100 1.000 14.83907 94 TYR A O 1
ATOM 843 N N . LYS A 1 95 ? 3.21400 8.45500 24.10700 1.000 13.90677 95 LYS A N 1
ATOM 844 C CA . LYS A 1 95 ? 3.65600 9.36000 25.15800 1.000 13.94739 95 LYS A CA 1
ATOM 845 C C . LYS A 1 95 ? 5.18000 9.37900 25.14800 1.000 13.72384 95 LYS A C 1
ATOM 846 O O . LYS A 1 95 ? 5.81800 8.32700 25.03900 1.000 14.40545 95 LYS A O 1
ATOM 852 N N . ILE A 1 96 ? 5.75200 10.57300 25.28200 1.000 13.93761 96 ILE A N 1
ATOM 853 C CA . ILE A 1 96 ? 7.19300 10.74300 25.21000 1.000 13.43815 96 ILE A CA 1
ATOM 854 C C . ILE A 1 96 ? 7.62200 11.72700 26.29600 1.000 13.79870 96 ILE A C 1
ATOM 855 O O . ILE A 1 96 ? 6.88700 12.65700 26.65600 1.000 14.61233 96 ILE A O 1
ATOM 860 N N . GLN A 1 97 ? 8.81400 11.48900 26.84500 1.000 14.50848 97 GLN A N 1
ATOM 861 C CA . GLN A 1 97 ? 9.49100 12.42900 27.73500 1.000 14.19400 97 GLN A CA 1
ATOM 862 C C . GLN A 1 97 ? 10.75700 12.90100 27.04200 1.000 13.99497 97 GLN A C 1
ATOM 863 O O . GLN A 1 97 ? 11.56400 12.07300 26.61000 1.000 14.79603 97 GLN A O 1
ATOM 869 N N . ILE A 1 98 ? 10.92600 14.21200 26.94500 1.000 13.96384 98 ILE A N 1
ATOM 870 C CA . ILE A 1 98 ? 12.10900 14.79700 26.32900 1.000 14.01164 98 ILE A CA 1
ATOM 871 C C . ILE A 1 98 ? 12.90600 15.51200 27.40800 1.000 14.09751 98 ILE A C 1
ATOM 872 O O . ILE A 1 98 ? 12.33800 16.05800 28.36300 1.000 14.96343 98 ILE A O 1
ATOM 877 N N . PHE A 1 99 ? 14.22500 15.48900 27.26900 1.000 13.88226 99 PHE A N 1
ATOM 878 C CA . PHE A 1 99 ? 15.11200 16.01100 28.29500 1.000 14.81243 99 PHE A CA 1
ATOM 879 C C . PHE A 1 99 ? 16.11500 16.98800 27.71000 1.000 15.32221 99 PHE A C 1
ATOM 880 O O . PHE A 1 99 ? 16.67500 16.78200 26.62500 1.000 15.96894 99 PHE A O 1
ATOM 888 N N . GLU A 1 100 ? 16.38700 18.02300 28.49500 1.000 16.15141 100 GLU A N 1
ATOM 889 C CA . GLU A 1 100 ? 17.34500 19.04900 28.12300 1.000 16.63124 100 GLU A CA 1
ATOM 890 C C . GLU A 1 100 ? 18.75000 18.48300 27.97300 1.000 16.87510 100 GLU A C 1
ATOM 891 O O . GLU A 1 100 ? 19.48000 18.85700 27.04400 1.000 17.81506 100 GLU A O 1
ATOM 897 N N . LYS A 1 101 ? 19.16800 17.61400 28.89600 1.000 16.15067 101 LYS A N 1
ATOM 898 C CA . LYS A 1 101 ? 20.52900 17.10300 28.95900 1.000 17.36089 101 LYS A CA 1
ATOM 899 C C . LYS A 1 101 ? 20.52500 15.60100 28.76100 1.000 17.04443 101 LYS A C 1
ATOM 900 O O . LYS A 1 101 ? 19.47100 14.96600 28.72100 1.000 17.97858 101 LYS A O 1
ATOM 906 N N . GLY A 1 102 ? 21.72100 15.05200 28.58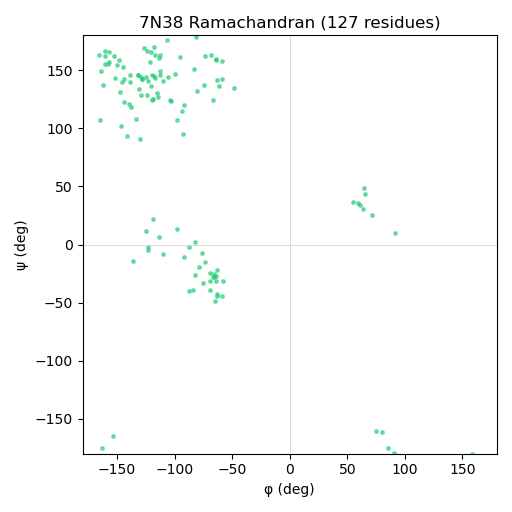500 1.000 16.57722 102 GLY A N 1
ATOM 907 C CA . GLY A 1 102 ? 21.86100 13.62900 28.39000 1.000 18.17471 102 GLY A CA 1
ATOM 908 C C . GLY A 1 102 ? 21.52100 12.84200 29.64000 1.000 18.73828 102 GLY A C 1
ATOM 909 O O . GLY A 1 102 ? 21.44700 13.37100 30.75200 1.000 20.04840 102 GLY A O 1
ATOM 910 N N . ASP A 1 103 ? 21.28700 11.53600 29.45700 1.000 19.56158 103 ASP A N 1
ATOM 911 C CA . ASP A 1 103 ? 21.11300 10.63000 30.60200 1.000 20.40098 103 ASP A CA 1
ATOM 912 C C . ASP A 1 103 ? 19.92000 11.02600 31.46200 1.000 19.98107 103 ASP A C 1
ATOM 913 O O . ASP A 1 103 ? 19.93700 10.85400 32.68700 1.000 21.58730 103 ASP A O 1
ATOM 918 N N . PHE A 1 104 ? 18.87700 11.55600 30.81700 1.000 18.45561 104 PHE A N 1
ATOM 919 C CA . PHE A 1 104 ? 17.61300 11.85700 31.48200 1.000 18.35703 104 PHE A CA 1
ATOM 920 C C . PHE A 1 104 ? 17.75500 12.96000 32.53000 1.000 20.24330 104 PHE A C 1
ATOM 921 O O . PHE A 1 104 ? 17.05500 12.97800 33.54400 1.000 20.90406 104 PHE A O 1
ATOM 929 N N A SER A 1 105 ? 18.66700 13.89100 32.29600 0.550 20.49368 105 SER A N 1
ATOM 930 N N B SER A 1 105 ? 18.66000 13.89800 32.29700 0.450 19.91707 105 SER A N 1
ATOM 931 C CA A SER A 1 105 ? 18.92000 14.98300 33.22100 0.550 20.55093 105 SER A CA 1
ATOM 932 C CA B SER A 1 105 ? 18.90100 14.98300 33.23500 0.450 19.44713 105 SER A CA 1
ATOM 933 C C A SER A 1 105 ? 18.40700 16.29800 32.65100 0.550 18.42596 105 SER A C 1
ATOM 934 C C B SER A 1 105 ? 18.47900 16.31900 32.63900 0.450 18.32466 105 SER A C 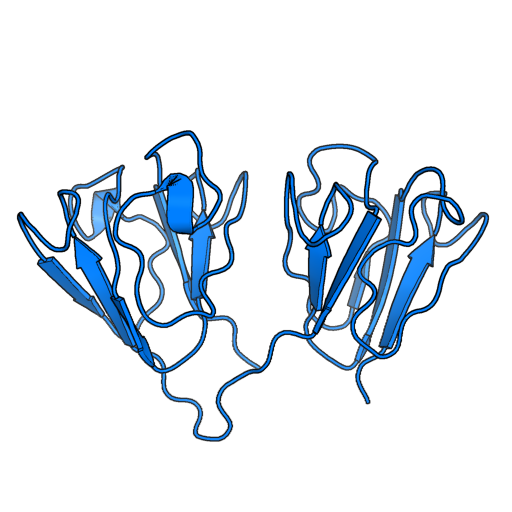1
ATOM 935 O O A SER A 1 105 ? 18.02300 16.40100 31.48100 0.550 18.20056 105 SER A O 1
ATOM 936 O O B SER A 1 105 ? 18.21200 16.45100 31.44000 0.450 18.46672 105 SER A O 1
ATOM 941 N N . GLY A 1 106 ? 18.42800 17.32900 33.50600 1.000 18.91924 106 GLY A N 1
ATOM 942 C CA . GLY A 1 106 ? 17.96400 18.63600 33.10700 1.000 19.46813 106 GLY A CA 1
ATOM 943 C C . GLY A 1 106 ? 16.44600 18.69400 33.08600 1.000 18.88598 106 GLY A C 1
ATOM 944 O O . GLY A 1 106 ? 15.74600 17.79000 33.56000 1.000 18.86751 106 GLY A O 1
ATOM 945 N N . GLN A 1 107 ? 15.93200 19.78100 32.51900 1.000 18.50317 107 GLN A N 1
ATOM 946 C CA . GLN A 1 107 ? 14.48900 19.93200 32.41100 1.000 17.39877 107 GLN A CA 1
ATOM 947 C C . GLN A 1 107 ? 13.88100 18.81200 31.56300 1.000 16.98225 107 GLN A C 1
ATOM 948 O O . GLN A 1 107 ? 14.39400 18.45800 30.49400 1.000 16.73927 107 GLN A O 1
ATOM 954 N N . MET A 1 108 ? 12.75600 18.27300 32.04200 1.000 17.00269 108 MET A N 1
ATOM 955 C CA . MET A 1 108 ? 11.99900 17.24600 31.35000 1.000 16.69782 108 MET A CA 1
ATOM 956 C C . MET A 1 108 ? 10.62300 17.79000 31.00100 1.000 15.75709 108 MET A C 1
ATOM 957 O O . MET A 1 108 ? 10.03700 18.56400 31.77100 1.000 16.50900 108 MET A O 1
ATOM 962 N N . TYR A 1 109 ? 10.11700 17.39500 29.82700 1.000 16.02099 109 TYR A N 1
ATOM 963 C CA . TYR A 1 109 ? 8.73000 17.62500 29.45300 1.000 16.07663 109 TYR A CA 1
ATOM 964 C C . TYR A 1 109 ? 8.13300 16.30600 28.99100 1.000 15.49798 109 TYR A C 1
ATOM 965 O O . TYR A 1 109 ? 8.80600 15.50100 28.34100 1.000 16.30650 109 TYR A O 1
ATOM 974 N N . GLU A 1 110 ? 6.85800 16.10200 29.29500 1.000 15.74401 110 GLU A N 1
ATOM 975 C CA . GLU A 1 110 ? 6.12800 14.91500 28.88000 1.000 15.83362 110 GLU A CA 1
ATOM 976 C C . GLU A 1 110 ? 4.95000 15.35000 28.02500 1.000 15.59178 110 GLU A C 1
ATOM 977 O O . GLU A 1 110 ? 4.24400 16.29600 28.37900 1.000 17.67980 110 GLU A O 1
ATOM 983 N N . THR A 1 111 ? 4.72300 14.65200 26.91800 1.000 15.57698 111 THR A N 1
ATOM 984 C CA . THR A 1 111 ? 3.60400 15.00400 26.05700 1.000 15.41995 111 THR A CA 1
ATOM 985 C C . THR A 1 111 ? 3.07300 13.77200 25.34600 1.000 14.28461 111 THR A C 1
ATOM 986 O O . THR A 1 111 ? 3.78700 12.78800 25.14700 1.000 14.45537 111 THR A O 1
ATOM 990 N N . THR A 1 112 ? 1.79400 13.85300 24.97800 1.000 14.25916 112 THR A N 1
ATOM 991 C CA . THR A 1 112 ? 1.13200 12.84000 24.16600 1.000 15.75934 112 THR A CA 1
ATOM 992 C C . THR A 1 112 ? 0.74200 13.39600 22.80400 1.000 14.63987 112 THR A C 1
ATOM 993 O O . THR A 1 112 ? 0.05200 12.70600 22.03600 1.000 15.72316 112 THR A O 1
ATOM 997 N N . GLU A 1 113 ? 1.16000 14.62700 22.49500 1.000 15.15904 113 GLU A N 1
ATOM 998 C CA . GLU A 1 113 ? 0.75400 15.34000 21.28800 1.000 16.83187 113 GLU A CA 1
ATOM 999 C C . GLU A 1 113 ? 1.96300 15.60400 20.41000 1.000 14.52264 113 GLU A C 1
ATOM 1000 O O . GLU A 1 113 ? 3.10300 15.53500 20.85600 1.000 14.63585 113 GLU A O 1
ATOM 1006 N N . ASP A 1 114 ? 1.69000 15.92800 19.15500 1.000 13.54460 114 ASP A N 1
ATOM 1007 C CA . ASP A 1 114 ? 2.75700 16.29700 18.23800 1.000 13.99815 114 ASP A CA 1
ATOM 1008 C C . ASP A 1 114 ? 3.28700 17.69400 18.55500 1.000 13.88535 114 ASP A C 1
ATOM 1009 O O . ASP A 1 114 ? 2.65700 18.47600 19.27200 1.000 15.00587 114 ASP A O 1
ATOM 1014 N N . CYS A 1 115 ? 4.48100 17.99500 18.04400 1.000 13.99160 115 CYS A N 1
ATOM 1015 C CA . CYS A 1 115 ? 5.13600 19.26600 18.35400 1.000 14.11791 115 CYS A CA 1
ATOM 1016 C C . CYS A 1 115 ? 5.83000 19.79900 17.11800 1.000 14.19786 115 CYS A C 1
ATOM 1017 O O . CYS A 1 115 ? 6.98800 19.45600 16.84100 1.000 13.48032 115 CYS A O 1
ATOM 1020 N N . PRO A 1 116 ? 5.15700 20.65900 16.35000 1.000 15.11354 116 PRO A N 1
ATOM 1021 C CA . PRO A 1 116 ? 5.79200 21.21200 15.13800 1.000 15.41823 116 PRO A CA 1
ATOM 1022 C C . PRO A 1 116 ? 6.86700 22.24800 15.41700 1.000 14.41187 116 PRO A C 1
ATOM 1023 O O . PRO A 1 116 ? 7.64500 22.56300 14.50600 1.000 15.01860 116 PRO A O 1
ATOM 1027 N N . SER A 1 117 ? 6.94400 22.78300 16.63600 1.000 14.87099 117 SER A N 1
ATOM 1028 C CA . SER A 1 117 ? 8.01600 23.71900 16.97000 1.000 15.66457 117 SER A CA 1
ATOM 1029 C C . SER A 1 117 ? 8.40500 23.54000 18.43400 1.000 15.49287 117 SER A C 1
ATOM 1030 O O . SER A 1 117 ? 7.70500 24.00800 19.34000 1.000 16.49828 117 SER A O 1
ATOM 1033 N N . ILE A 1 118 ? 9.52100 22.85200 18.65900 1.000 14.38368 118 ILE A N 1
ATOM 1034 C CA . ILE A 1 118 ? 10.01400 22.68400 20.02800 1.000 14.42912 118 ILE A CA 1
ATOM 1035 C C . ILE A 1 118 ? 10.39700 24.03200 20.61000 1.000 15.48277 118 ILE A C 1
ATOM 1036 O O . ILE A 1 118 ? 10.28000 24.25800 21.82800 1.000 16.53600 118 ILE A O 1
ATOM 1041 N N . MET A 1 119 ? 10.86300 24.95500 19.77300 1.000 15.92553 119 MET A N 1
ATOM 1042 C CA . MET A 1 119 ? 11.19600 26.27700 20.29100 1.000 18.28513 119 MET A CA 1
ATOM 1043 C C . MET A 1 119 ? 9.95200 26.99500 20.81100 1.000 18.96914 119 MET A C 1
ATOM 1044 O O . MET A 1 119 ? 9.95800 27.52300 21.93300 1.000 20.19752 119 MET A O 1
ATOM 1049 N N . GLU A 1 120 ? 8.86800 27.02100 20.01700 1.000 19.25514 120 GLU A N 1
ATOM 1050 C CA . GLU A 1 120 ? 7.63600 27.69100 20.45700 1.000 20.13671 120 GLU A CA 1
ATOM 1051 C C . GLU A 1 120 ? 7.11100 27.08400 21.75000 1.000 21.20021 120 GLU A C 1
ATOM 1052 O O . GLU A 1 120 ? 6.70400 27.80500 22.66700 1.000 23.94483 120 GLU A O 1
ATOM 1058 N N . GLU A 1 121 ? 7.10800 25.75600 21.83900 1.000 19.70895 121 GLU A N 1
ATOM 1059 C CA . GLU A 1 121 ? 6.40400 25.06700 22.91000 1.000 21.03406 121 GLU A CA 1
ATOM 1060 C C . GLU A 1 121 ? 7.26200 24.89400 24.15600 1.000 21.01567 121 GLU A C 1
ATOM 1061 O O . GLU A 1 121 ? 6.76100 25.06200 25.27800 1.000 23.35663 121 GLU A O 1
ATOM 1067 N N . PHE A 1 122 ? 8.54400 24.58700 23.97300 1.000 20.08657 122 PHE A N 1
ATOM 1068 C CA . PHE A 1 122 ? 9.41400 24.14600 25.05800 1.000 19.72175 122 PHE A CA 1
ATOM 1069 C C . PHE A 1 122 ? 10.69700 24.96000 25.17300 1.000 21.47364 122 PHE A C 1
ATOM 1070 O O . PHE A 1 122 ? 11.53600 24.65100 26.03100 1.000 22.86817 122 PHE A O 1
ATOM 1078 N N A HIS A 1 123 ? 10.87600 25.98200 24.34200 0.608 21.79980 123 HIS A N 1
ATOM 1079 N N B HIS A 1 123 ? 10.88900 25.97400 24.32900 0.392 22.02250 123 HIS A N 1
ATOM 1080 C CA A HIS A 1 123 ? 12.06800 26.83400 24.37200 0.608 22.90111 123 HIS A CA 1
ATOM 1081 C CA B HIS A 1 123 ? 12.07300 26.84200 24.38400 0.392 23.00035 123 HIS A CA 1
ATOM 1082 C C A HIS A 1 123 ? 13.36400 26.03600 24.22800 0.608 22.76902 123 HIS A C 1
ATOM 1083 C C B HIS A 1 123 ? 13.38200 26.07400 24.18600 0.392 22.50858 123 HIS A C 1
ATOM 1084 O O A HIS A 1 123 ? 14.34900 26.29300 24.92400 0.608 24.05234 123 HIS A O 1
ATOM 1085 O O B HIS A 1 123 ? 14.40200 26.40000 24.79600 0.392 23.46022 123 HIS A O 1
ATOM 1098 N N . MET A 1 124 ? 13.36500 25.04400 23.33600 1.000 19.97928 124 MET A N 1
ATOM 1099 C CA . MET A 1 124 ? 14.58200 24.29900 22.99600 1.000 19.75995 124 MET A CA 1
ATOM 1100 C C . MET A 1 124 ? 14.68000 24.08000 21.49500 1.000 18.19201 124 MET A C 1
ATOM 1101 O O . MET A 1 124 ? 13.66400 24.00400 20.80100 1.000 18.43323 124 MET A O 1
ATOM 1106 N N . ARG A 1 125 ? 15.92700 23.99000 21.00800 1.000 17.35213 125 ARG A N 1
ATOM 1107 C CA . ARG A 1 125 ? 16.21400 23.56400 19.63700 1.000 17.26668 125 ARG A CA 1
ATOM 1108 C C . ARG A 1 125 ? 17.16700 22.38500 19.61600 1.000 15.63882 125 ARG A C 1
ATOM 1109 O O . ARG A 1 125 ? 17.69200 22.03200 18.54200 1.000 16.48008 125 ARG A O 1
ATOM 1117 N N . GLU A 1 126 ? 17.40300 21.77800 20.78100 1.000 16.24039 126 GLU A N 1
ATOM 1118 C CA . GLU A 1 126 ? 18.15300 20.54400 20.92600 1.000 15.50534 126 GLU A CA 1
ATOM 1119 C C . GLU A 1 126 ? 17.43700 19.69500 21.96100 1.000 15.75089 126 GLU A C 1
ATOM 1120 O O . GLU A 1 126 ? 16.82600 20.21300 22.89900 1.000 17.57539 126 GLU A O 1
ATOM 1126 N N A ILE A 1 127 ? 17.52600 18.38300 21.79000 0.572 15.35455 127 ILE A N 1
ATOM 1127 N N B ILE A 1 127 ? 17.52900 18.37900 21.79600 0.428 14.92922 127 ILE A N 1
ATOM 1128 C CA A ILE A 1 127 ? 17.07900 17.41600 22.78300 0.572 14.99496 127 ILE A CA 1
ATOM 1129 C CA B ILE A 1 127 ? 17.07200 17.42100 22.79600 0.428 13.92701 127 ILE A CA 1
ATOM 1130 C C A ILE A 1 127 ? 18.25300 16.48800 23.01200 0.572 14.10774 127 ILE A C 1
ATOM 1131 C C B ILE A 1 127 ? 18.20600 16.44100 23.01500 0.428 13.41605 127 ILE A C 1
ATOM 1132 O O A ILE A 1 127 ? 18.89200 16.05700 22.04600 0.572 15.57254 127 ILE A O 1
ATOM 1133 O O B ILE A 1 127 ? 18.74800 15.90100 22.04500 0.428 13.46767 127 ILE A O 1
ATOM 1142 N N . HIS A 1 128 ? 18.57200 16.20400 24.28000 1.000 14.20713 128 HIS A N 1
ATOM 1143 C CA . HIS A 1 128 ? 19.74900 15.40200 24.57200 1.000 14.47938 128 HIS A CA 1
ATOM 1144 C C . HIS A 1 128 ? 19.46400 14.01400 25.12000 1.000 14.48825 128 HIS A C 1
ATOM 1145 O O . HIS A 1 128 ? 20.37900 13.19300 25.14800 1.000 16.02219 128 HIS A O 1
ATOM 1152 N N . SER A 1 129 ? 18.23500 13.71900 25.53900 1.000 14.21490 129 SER A N 1
ATOM 1153 C CA . SER A 1 129 ? 17.85600 12.34300 25.83300 1.000 13.85453 129 SER A CA 1
ATOM 1154 C C . SER A 1 129 ? 16.33300 12.28300 25.78800 1.000 13.06799 129 SER A C 1
ATOM 1155 O O . SER A 1 129 ? 15.65100 13.31700 25.79700 1.000 14.17914 129 SER A O 1
ATOM 1158 N N . CYS A 1 130 ? 15.80900 11.06500 25.74600 1.000 14.51002 130 CYS A N 1
ATOM 1159 C CA A CYS A 1 130 ? 14.37500 10.88600 25.56700 0.590 14.22313 130 CYS A CA 1
ATOM 1160 C CA B CYS A 1 130 ? 14.36500 10.92800 25.71200 0.410 14.29350 130 CYS A CA 1
ATOM 1161 C C . CYS A 1 130 ? 13.96600 9.50900 26.08300 1.000 14.78834 130 CYS A C 1
ATOM 1162 O O . CYS A 1 130 ? 14.73300 8.54600 25.95700 1.000 15.43455 130 CYS A O 1
ATOM 1167 N N . LYS A 1 131 ? 12.76200 9.41200 26.63800 1.000 14.71509 131 LYS A N 1
ATOM 1168 C CA . LYS A 1 131 ? 12.14500 8.12700 26.93500 1.000 16.30584 131 LYS A CA 1
ATOM 1169 C C . LYS A 1 131 ? 10.85900 8.06100 26.13600 1.000 15.29718 131 LYS A C 1
ATOM 1170 O O . LYS A 1 131 ? 10.01700 8.95400 26.24600 1.000 15.87460 131 LYS A O 1
ATOM 1176 N N . VAL A 1 132 ? 10.70900 7.01800 25.32400 1.000 14.84517 132 VAL A N 1
ATOM 1177 C CA . VAL A 1 132 ? 9.45800 6.79600 24.59200 1.000 15.25243 132 VAL A CA 1
ATOM 1178 C C . VAL A 1 132 ? 8.60800 5.88000 25.47200 1.000 16.09047 132 VAL A C 1
ATOM 1179 O O . VAL A 1 132 ? 8.77100 4.65400 25.48800 1.000 18.88255 132 VAL A O 1
ATOM 1183 N N . LEU A 1 133 ? 7.73100 6.49100 26.26600 1.000 15.88841 133 LEU A N 1
ATOM 1184 C CA . LEU A 1 133 ? 6.93000 5.73500 27.23000 1.000 16.98751 133 LEU A CA 1
ATOM 1185 C C . LEU A 1 133 ? 5.90900 4.85300 26.52500 1.000 16.10152 133 LEU A C 1
ATOM 1186 O O . LEU A 1 133 ? 5.65400 3.72200 26.96200 1.000 17.07424 133 LEU A O 1
ATOM 1191 N N . GLU A 1 134 ? 5.30300 5.35700 25.43900 1.000 15.44909 134 GLU A N 1
ATOM 1192 C CA . GLU A 1 134 ? 4.28900 4.63000 24.68200 1.000 15.47584 134 GLU A CA 1
ATOM 1193 C C . GLU A 1 134 ? 4.44000 4.99500 23.21600 1.000 14.22852 134 GLU A C 1
ATOM 1194 O O . GLU A 1 134 ? 4.64800 6.16800 22.89400 1.000 14.16518 134 GLU A O 1
ATOM 1200 N N . GLY A 1 135 ? 4.28300 3.99600 22.34200 1.000 15.65783 135 GLY A N 1
ATOM 1201 C CA . GLY A 1 135 ? 4.12900 4.23900 20.92700 1.000 14.91015 135 GLY A CA 1
ATOM 1202 C C . GLY A 1 135 ? 5.45600 4.43800 20.19600 1.000 14.78666 135 GLY A C 1
ATOM 1203 O O . GLY A 1 135 ? 6.53100 4.00300 20.62500 1.000 15.72658 135 GLY A O 1
ATOM 1204 N N A VAL A 1 136 ? 5.37500 5.14200 19.06300 0.779 13.94090 136 VAL A N 1
ATOM 1205 N N B VAL A 1 136 ? 5.36400 5.10300 19.04700 0.221 13.56013 136 VAL A N 1
ATOM 1206 C CA A VAL A 1 136 ? 6.49500 5.31700 18.13700 0.779 14.79180 136 VAL A CA 1
ATOM 1207 C CA B VAL A 1 136 ? 6.51400 5.32400 18.17600 0.221 13.04640 136 VAL A CA 1
ATOM 1208 C C A VAL A 1 136 ? 6.45600 6.74400 17.62100 0.779 12.82631 136 VAL A C 1
ATOM 1209 C C B VAL A 1 136 ? 6.45800 6.74900 17.65100 0.221 12.62815 136 VAL A C 1
ATOM 1210 O O A VAL A 1 136 ? 5.38400 7.25000 17.26500 0.779 13.69191 136 VAL A O 1
ATOM 1211 O O B VAL A 1 136 ? 5.38200 7.26300 17.32600 0.221 13.07343 136 VAL A O 1
ATOM 1218 N N . TRP A 1 137 ? 7.62200 7.38800 17.57600 1.000 12.71033 137 TRP A N 1
ATOM 1219 C CA . TRP A 1 137 ? 7.71600 8.80100 17.25500 1.000 12.38367 137 TRP A CA 1
ATOM 1220 C C . TRP A 1 137 ? 8.84600 9.03200 16.26800 1.000 12.27374 137 TRP A C 1
ATOM 1221 O O . TRP A 1 137 ? 9.65300 8.14300 16.00300 1.000 13.15156 137 TRP A O 1
ATOM 1232 N N . ILE A 1 138 ? 8.88800 10.25800 15.74500 1.000 12.31408 138 ILE A N 1
ATOM 1233 C CA . ILE A 1 138 ? 9.96100 10.71900 14.86400 1.000 12.25127 138 ILE A CA 1
ATOM 1234 C C . ILE A 1 138 ? 10.45600 12.06500 15.37700 1.000 11.96248 138 ILE A C 1
ATOM 1235 O O . ILE A 1 138 ? 9.64100 12.95000 15.67900 1.000 12.64055 138 ILE A O 1
ATOM 1240 N N . PHE A 1 139 ? 11.78400 12.22400 15.45100 1.000 11.60595 139 PHE A N 1
ATOM 1241 C CA . PHE A 1 139 ? 12.42400 13.51200 15.70200 1.000 11.63963 139 PHE A CA 1
ATOM 1242 C C . PHE A 1 139 ? 12.89100 14.06600 14.35600 1.000 11.05470 139 PHE A C 1
ATOM 1243 O O . PHE A 1 139 ? 13.35900 13.30900 13.48200 1.000 13.08811 139 PHE A O 1
ATOM 1251 N N . TYR A 1 140 ? 12.85500 15.39800 14.22300 1.000 11.83877 140 TYR A N 1
ATOM 1252 C CA . TYR A 1 140 ? 13.29900 16.05800 12.99600 1.000 12.76850 140 TYR A CA 1
ATOM 1253 C C . TYR A 1 140 ? 14.30200 17.14100 13.33200 1.000 13.02943 140 TYR A C 1
ATOM 1254 O O . TYR A 1 140 ? 14.17000 17.86400 14.33100 1.000 13.08405 140 TYR A O 1
ATOM 1263 N N . GLU A 1 141 ? 15.29700 17.26500 12.46100 1.000 13.49444 141 GLU A N 1
ATOM 1264 C CA . GLU A 1 141 ? 16.35600 18.23600 12.64300 1.000 15.33841 141 GLU A CA 1
ATOM 1265 C C . GLU A 1 141 ? 15.87800 19.67800 12.47800 1.000 15.66294 141 GLU A C 1
ATOM 1266 O O . GLU A 1 141 ? 16.49700 20.59400 13.04000 1.000 18.07389 141 GLU A O 1
ATOM 1272 N N . LEU A 1 142 ? 14.79700 19.89900 11.74300 1.000 14.85203 142 LEU A N 1
ATOM 1273 C CA . LEU A 1 142 ? 14.28800 21.22800 11.42700 1.000 15.68516 142 LEU A CA 1
ATOM 1274 C C . LEU A 1 142 ? 12.86100 21.38900 11.94000 1.000 14.53476 142 LEU A C 1
ATOM 1275 O O . LEU A 1 142 ? 12.21500 20.39600 12.29600 1.000 14.21135 142 LEU A O 1
ATOM 1280 N N . PRO A 1 143 ? 12.33600 22.61200 12.00700 1.000 15.66465 143 PRO A N 1
ATOM 1281 C CA . PRO A 1 143 ? 10.95300 22.79200 12.44900 1.000 14.51980 143 PRO A CA 1
ATOM 1282 C C . PRO A 1 143 ? 9.97200 22.13900 11.48800 1.000 13.96128 143 PRO A C 1
ATOM 1283 O O . PRO A 1 143 ? 10.25600 21.91200 10.30000 1.000 14.83603 143 PRO A O 1
ATOM 1287 N N . ASP A 1 144 ? 8.77200 21.88900 12.02000 1.000 13.87290 144 ASP A N 1
ATOM 1288 C CA . ASP A 1 144 ? 7.61400 21.49500 11.23000 1.000 13.47075 144 ASP A CA 1
ATOM 1289 C C . ASP A 1 144 ? 7.86200 20.26800 10.36400 1.000 13.73211 144 ASP A C 1
ATOM 1290 O O . ASP A 1 144 ? 7.38100 20.17100 9.22900 1.000 13.49899 144 ASP A O 1
ATOM 1295 N N . TYR A 1 145 ? 8.63600 19.32700 10.89600 1.000 13.31807 145 TYR A N 1
ATOM 1296 C CA . TYR A 1 145 ? 8.79300 18.00700 10.28600 1.000 13.01015 145 TYR A CA 1
ATOM 1297 C C . TYR A 1 145 ? 9.62300 18.06200 9.01000 1.000 13.11458 145 TYR A C 1
ATOM 1298 O O . TYR A 1 145 ? 9.50100 17.19700 8.14200 1.000 14.80094 145 TYR A O 1
ATOM 1307 N N . ARG A 1 146 ? 10.47700 19.06700 8.89900 1.000 14.48872 146 ARG A N 1
ATOM 1308 C CA . ARG A 1 146 ? 11.38900 19.21300 7.77400 1.000 14.57834 146 ARG A CA 1
ATOM 1309 C C . ARG A 1 146 ? 12.76000 18.62200 8.10500 1.000 15.62907 146 ARG A C 1
ATOM 1310 O O . ARG A 1 146 ? 13.12600 18.44700 9.26900 1.000 15.21077 146 ARG A O 1
ATOM 1318 N N . GLY A 1 147 ? 13.53600 18.34700 7.05300 1.000 16.05153 147 GLY A N 1
ATOM 1319 C CA . GLY A 1 147 ? 14.91600 17.93500 7.22400 1.000 15.15646 147 GLY A CA 1
ATOM 1320 C C . GLY A 1 147 ? 15.08600 16.46600 7.58600 1.000 14.19573 147 GLY A C 1
ATOM 1321 O O . GLY A 1 147 ? 14.21000 15.61400 7.37800 1.000 15.21729 147 GLY A O 1
ATOM 1322 N N . ARG A 1 148 ? 16.26900 16.17500 8.11500 1.000 14.31549 148 ARG A N 1
ATOM 1323 C CA . ARG A 1 148 ? 16.62200 14.81600 8.48500 1.000 14.19015 148 ARG A CA 1
ATOM 1324 C C . ARG A 1 148 ? 15.70700 14.30200 9.59100 1.000 13.59805 148 ARG A C 1
ATOM 1325 O O . ARG A 1 148 ? 15.36300 15.03500 10.53000 1.000 15.37599 148 ARG A O 1
ATOM 1333 N N . GLN A 1 149 ? 15.34500 13.02900 9.48100 1.000 13.43191 149 GLN A N 1
ATOM 1334 C CA . GLN A 1 149 ? 14.40400 12.33700 10.36600 1.000 13.25651 149 GLN A CA 1
ATOM 1335 C C . GLN A 1 149 ? 15.11300 11.27500 11.19000 1.000 13.35725 149 GLN A C 1
ATOM 1336 O O . GLN A 1 149 ? 16.04100 10.62900 10.69600 1.000 14.33314 149 GLN A O 1
ATOM 1342 N N . TYR A 1 150 ? 14.59400 11.02400 12.40500 1.000 12.35313 150 TYR A N 1
ATOM 1343 C CA . TYR A 1 150 ? 15.15400 9.99600 13.28700 1.000 12.05412 150 TYR A CA 1
ATOM 1344 C C . TYR A 1 150 ? 14.00900 9.22700 13.92600 1.000 12.51977 150 TYR A C 1
ATOM 1345 O O . TYR A 1 150 ? 13.18000 9.80900 14.62700 1.000 13.67067 150 TYR A O 1
ATOM 1354 N N . LEU A 1 151 ? 13.93200 7.92700 13.66300 1.000 13.45194 151 LEU A N 1
ATOM 1355 C CA . LEU A 1 151 ? 12.86600 7.09000 14.20400 1.000 14.16800 151 LEU A CA 1
ATOM 1356 C C . LEU A 1 151 ? 13.13600 6.74500 15.65900 1.000 13.53463 151 LEU A C 1
ATOM 1357 O O . LEU A 1 151 ? 14.23700 6.31400 16.00600 1.000 14.79071 151 LEU A O 1
ATOM 1362 N N A LEU A 1 152 ? 12.13400 6.92400 16.51000 0.531 13.02555 152 LEU A N 1
ATOM 1363 N N B LEU A 1 152 ? 12.10700 6.89700 16.49300 0.469 13.17136 152 LEU A N 1
ATOM 1364 C CA A LEU A 1 152 ? 12.23800 6.54800 17.92100 0.531 13.73483 152 LEU A CA 1
ATOM 1365 C CA B LEU A 1 152 ? 12.13300 6.56600 17.92100 0.469 13.96906 152 LEU A CA 1
ATOM 1366 C C A LEU A 1 152 ? 11.19500 5.46800 18.20700 0.531 14.31319 152 LEU A C 1
ATOM 1367 C C B LEU A 1 152 ? 11.13600 5.44200 18.15300 0.469 14.75869 152 LEU A C 1
ATOM 1368 O O A LEU A 1 152 ? 10.04000 5.76500 18.52400 0.531 14.53099 152 LEU A O 1
ATOM 1369 O O B LEU A 1 152 ? 9.95700 5.69000 18.42000 0.469 14.63194 152 LEU A O 1
ATOM 1378 N N . ASP A 1 153 ? 11.60900 4.20600 18.03800 1.000 16.56263 153 ASP A N 1
ATOM 1379 C CA . ASP A 1 153 ? 10.76200 3.03700 18.23100 1.000 19.83611 153 ASP A CA 1
ATOM 1380 C C . ASP A 1 153 ? 11.32600 2.10300 19.29300 1.000 21.34679 153 ASP A C 1
ATOM 1381 O O . ASP A 1 153 ? 10.86700 0.96600 19.40900 1.000 23.44719 153 ASP A O 1
ATOM 1386 N N . LYS A 1 154 ? 12.30300 2.56700 20.07000 1.000 21.03963 154 LYS A N 1
ATOM 1387 C CA . LYS A 1 154 ? 12.82000 1.90300 21.25800 1.000 22.29170 154 LYS A CA 1
ATOM 1388 C C . LYS A 1 154 ? 12.32800 2.65900 22.48900 1.000 21.28878 154 LYS A C 1
ATOM 1389 O O . LYS A 1 154 ? 11.69200 3.70500 22.39300 1.000 23.09268 154 LYS A O 1
ATOM 1395 N N . LYS A 1 155 ? 12.64400 2.12700 23.66800 1.000 21.63674 155 LYS A N 1
ATOM 1396 C CA . LYS A 1 155 ? 12.12500 2.69600 24.90600 1.000 22.34928 155 LYS A CA 1
ATOM 1397 C C . LYS A 1 155 ? 12.94200 3.87300 25.43600 1.000 20.31432 155 LYS A C 1
ATOM 1398 O O . LYS A 1 155 ? 12.36200 4.81600 25.99100 1.000 21.22913 155 LYS A O 1
ATOM 1404 N N . GLU A 1 156 ? 14.27400 3.82100 25.34900 1.000 19.09215 156 GLU A N 1
ATOM 1405 C CA . GLU A 1 156 ? 15.11900 4.80100 26.03700 1.000 22.30530 156 GLU A CA 1
ATOM 1406 C C . GLU A 1 156 ? 16.28000 5.23400 25.15400 1.000 20.08699 156 GLU A C 1
ATOM 1407 O O . GLU A 1 156 ? 16.89400 4.41000 24.46400 1.000 21.58355 156 GLU A O 1
ATOM 1413 N N . TYR A 1 157 ? 16.57700 6.53400 25.19700 1.000 16.52209 157 TYR A N 1
ATOM 1414 C CA . TYR A 1 157 ? 17.63400 7.16400 24.39900 1.000 16.41499 157 TYR A CA 1
ATOM 1415 C C . TYR A 1 157 ? 18.44400 8.06700 25.31900 1.000 16.27193 157 TYR A C 1
ATOM 1416 O O . TYR A 1 157 ? 17.97600 9.13000 25.72800 1.000 16.73701 157 TYR A O 1
ATOM 1425 N N . ARG A 1 158 ? 19.67300 7.65800 25.62900 1.000 17.09832 158 ARG A N 1
ATOM 1426 C CA . ARG A 1 158 ? 20.47400 8.35500 26.63400 1.000 18.93345 158 ARG A CA 1
ATOM 1427 C C . ARG A 1 158 ? 21.18900 9.58200 26.07300 1.000 17.58975 158 ARG A C 1
ATOM 1428 O O . ARG A 1 158 ? 21.54000 10.49500 26.83300 1.000 17.07591 158 ARG A O 1
ATOM 1436 N N . LYS A 1 159 ? 21.46200 9.58900 24.76900 1.000 15.75275 159 LYS A N 1
ATOM 1437 C CA . LYS A 1 159 ? 22.21500 10.61200 24.05800 1.000 15.83247 159 LYS A CA 1
ATOM 1438 C C . LYS A 1 159 ? 21.64400 10.69400 22.65400 1.000 15.10376 159 LYS A C 1
ATOM 1439 O O . LYS A 1 159 ? 21.06400 9.71900 22.17100 1.000 14.99878 159 LYS A O 1
ATOM 1445 N N . PRO A 1 160 ? 21.85100 11.82000 21.93700 1.000 14.75880 160 PRO A N 1
ATOM 1446 C CA . PRO A 1 160 ? 21.29900 11.92100 20.56700 1.000 14.45888 160 PRO A CA 1
ATOM 1447 C C . PRO A 1 160 ? 21.78300 10.82800 19.62600 1.000 14.52354 160 PRO A C 1
ATOM 1448 O O . PRO A 1 160 ? 21.04600 10.41100 18.71900 1.000 14.86761 160 PRO A O 1
ATOM 1452 N N . ILE A 1 161 ? 23.00700 10.33900 19.81400 1.000 14.31325 161 ILE A N 1
ATOM 1453 C CA . ILE A 1 161 ? 23.49000 9.31000 18.90200 1.000 15.15306 161 ILE A CA 1
ATOM 1454 C C . ILE A 1 161 ? 22.63900 8.05100 18.99700 1.000 14.96263 161 ILE A C 1
ATOM 1455 O O . ILE A 1 161 ? 22.57800 7.26400 18.04200 1.000 16.02637 161 ILE A O 1
ATOM 1460 N N . ASP A 1 162 ? 21.93300 7.85700 20.11400 1.000 14.84500 162 ASP A N 1
ATOM 1461 C CA . ASP A 1 162 ? 21.08300 6.68400 20.25900 1.000 15.29441 162 ASP A CA 1
ATOM 1462 C C . ASP A 1 162 ? 19.91700 6.68800 19.27500 1.000 15.60386 162 ASP A C 1
ATOM 1463 O O . ASP A 1 162 ? 19.40600 5.61100 18.92900 1.000 17.00047 162 ASP A O 1
ATOM 1468 N N . TRP A 1 163 ? 19.48300 7.86700 18.81000 1.000 15.10798 163 TRP A N 1
ATOM 1469 C CA . TRP A 1 163 ? 18.48200 7.90700 17.74700 1.000 14.98348 163 TRP A CA 1
ATOM 1470 C C . TRP A 1 163 ? 19.10900 8.11000 16.37600 1.000 15.79472 163 TRP A C 1
ATOM 1471 O O . TRP A 1 163 ? 18.40300 8.39700 15.40300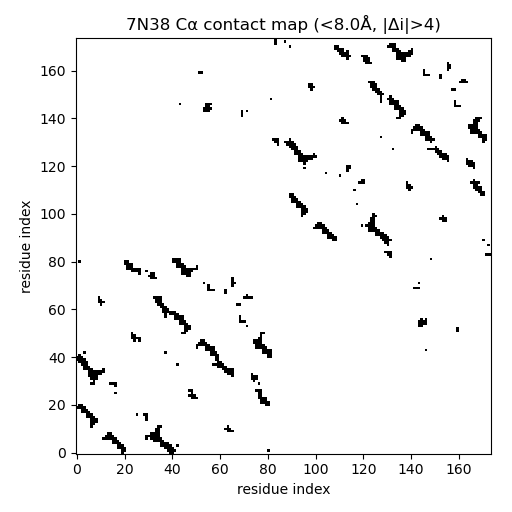 1.000 15.58463 163 TRP A O 1
ATOM 1482 N N . GLY A 1 164 ? 20.42400 7.95500 16.26700 1.000 15.95485 164 GLY A N 1
ATOM 1483 C CA . GLY A 1 164 ? 21.09000 8.04100 14.98600 1.000 16.90824 164 GLY A CA 1
ATOM 1484 C C . GLY A 1 164 ? 21.59800 9.41800 14.61600 1.000 16.67854 164 GLY A C 1
ATOM 1485 O O . GLY A 1 164 ? 22.04900 9.60700 13.48800 1.000 19.22906 164 GLY A O 1
ATOM 1486 N N . ALA A 1 165 ? 21.58200 10.38200 15.53400 1.000 15.45283 165 ALA A N 1
ATOM 1487 C CA . ALA A 1 165 ? 21.96200 11.76000 15.23300 1.000 14.80942 165 ALA A CA 1
ATOM 1488 C C . ALA A 1 165 ? 23.35900 12.07700 15.76900 1.000 15.73990 165 ALA A C 1
ATOM 1489 O O . ALA A 1 165 ? 23.60700 11.97300 16.97700 1.000 16.71201 165 ALA A O 1
ATOM 1491 N N . ALA A 1 166 ? 24.24400 12.53300 14.87800 1.000 16.45256 166 ALA A N 1
ATOM 1492 C CA . ALA A 1 166 ? 25.52100 13.09800 15.28600 1.000 17.22776 166 ALA A CA 1
ATOM 1493 C C . ALA A 1 166 ? 25.36600 14.52600 15.78000 1.000 17.16889 166 ALA A C 1
ATOM 1494 O O . ALA A 1 166 ? 26.24200 15.02200 16.49100 1.000 20.45260 166 ALA A O 1
ATOM 1496 N N . SER A 1 167 ? 24.29500 15.18200 15.43200 1.000 16.73332 167 SER A N 1
ATOM 1497 C CA . SER A 1 167 ? 23.99400 16.51500 15.89700 1.000 16.76680 167 SER A CA 1
ATOM 1498 C C . SER A 1 167 ? 22.88100 16.43400 16.93000 1.000 16.94686 167 SER A C 1
ATOM 1499 O O . SER A 1 167 ? 21.98600 15.60300 16.78200 1.000 16.80578 167 SER A O 1
ATOM 1502 N N . PRO A 1 168 ? 22.90400 17.27300 17.97100 1.000 15.99323 168 PRO A N 1
ATOM 1503 C CA . PRO A 1 168 ? 21.80800 17.29400 18.95100 1.000 16.81481 168 PRO A CA 1
ATOM 1504 C C . PRO A 1 168 ? 20.61900 18.11900 18.50200 1.000 15.42436 168 PRO A C 1
ATOM 1505 O O . PRO A 1 168 ? 19.64600 18.23900 19.26300 1.000 16.00718 168 PRO A O 1
ATOM 1509 N N . ALA A 1 169 ? 20.66900 18.68000 17.29800 1.000 14.47850 169 ALA A N 1
ATOM 1510 C CA . ALA A 1 169 ? 19.58900 19.54000 16.83200 1.000 14.41283 169 ALA A CA 1
ATOM 1511 C C . ALA A 1 169 ? 18.32400 18.72000 16.64600 1.000 13.63906 169 ALA A C 1
ATOM 1512 O O . ALA A 1 169 ? 18.32400 17.71100 15.92600 1.000 14.20542 169 ALA A O 1
ATOM 1514 N N . VAL A 1 170 ? 17.25700 19.15400 17.30900 1.000 13.81231 170 VAL A N 1
ATOM 1515 C CA . VAL A 1 170 ? 15.91600 18.60200 17.14000 1.000 13.50204 170 VAL A CA 1
ATOM 1516 C C . VAL A 1 170 ? 14.97800 19.78000 17.27600 1.000 13.58359 170 VAL A C 1
ATOM 1517 O O . VAL A 1 170 ? 15.00800 20.46600 18.30800 1.000 15.41341 170 VAL A O 1
ATOM 1521 N N . GLN A 1 171 ? 14.15000 20.02300 16.24900 1.000 13.32038 171 GLN A N 1
ATOM 1522 C CA . GLN A 1 171 ? 13.29200 21.19400 16.26500 1.000 14.22990 171 GLN A CA 1
ATOM 1523 C C . GLN A 1 171 ? 11.81600 20.87800 16.11200 1.000 12.39527 171 GLN A C 1
ATOM 1524 O O . GLN A 1 171 ? 10.99200 21.79300 16.21400 1.000 14.40190 171 GLN A O 1
ATOM 1530 N N . SER A 1 172 ? 11.46100 19.61400 15.89000 1.000 12.32245 172 SER A N 1
ATOM 1531 C CA . SER A 1 172 ? 10.06100 19.19400 15.87400 1.000 12.53715 172 SER A CA 1
ATOM 1532 C C . SER A 1 172 ? 10.02100 17.68700 16.09100 1.000 11.86157 172 SER A C 1
ATOM 1533 O O . SER A 1 172 ? 11.03200 16.99000 15.91400 1.000 12.61752 172 SER A O 1
ATOM 1536 N N . PHE A 1 173 ? 8.84700 17.18700 16.46200 1.000 11.67934 173 PHE A N 1
ATOM 1537 C CA . PHE A 1 173 ? 8.67200 15.74900 16.64700 1.000 11.95022 173 PHE A CA 1
ATOM 1538 C C . PHE A 1 173 ? 7.19600 15.42200 16.51600 1.000 11.64932 173 PHE A C 1
ATOM 1539 O O . PHE A 1 173 ? 6.34300 16.27200 16.76500 1.000 13.10996 173 PHE A O 1
ATOM 1547 N N . ARG A 1 174 ? 6.90100 14.16900 16.14200 1.000 12.85947 174 ARG A N 1
ATOM 1548 C CA . ARG A 1 174 ? 5.49800 13.75700 16.04000 1.000 12.64835 174 ARG A CA 1
ATOM 1549 C C . ARG A 1 174 ? 5.38600 12.23900 16.16200 1.000 12.19080 174 ARG A C 1
ATOM 1550 O O . ARG A 1 174 ? 6.37300 11.50900 16.07000 1.000 13.00054 174 ARG A O 1
ATOM 1558 N N . ARG A 1 175 ? 4.15800 11.78200 16.37400 1.000 12.62801 175 ARG A N 1
ATOM 1559 C CA . ARG A 1 175 ? 3.86600 10.36300 16.44800 1.000 12.52859 175 ARG A CA 1
ATOM 1560 C C . ARG A 1 175 ? 3.68400 9.79300 15.04400 1.000 13.53452 175 ARG A C 1
ATOM 1561 O O . ARG A 1 175 ? 3.24200 10.48500 14.12500 1.000 14.20188 175 ARG A O 1
ATOM 1569 N N . ILE 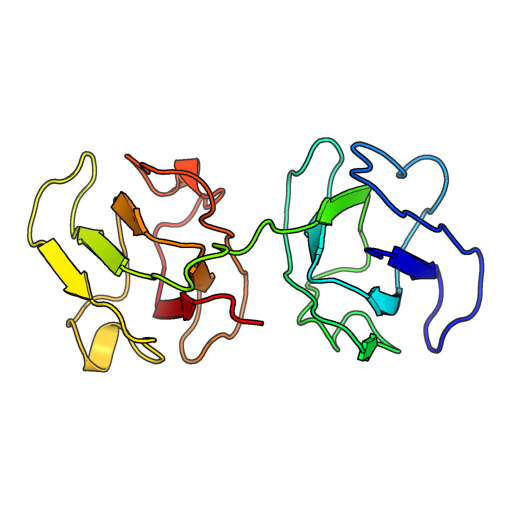A 1 176 ? 4.00700 8.51000 14.88400 1.000 13.62869 176 ILE A N 1
ATOM 1570 C CA . ILE A 1 176 ? 3.67000 7.76400 13.66400 1.000 14.12499 176 ILE A CA 1
ATOM 1571 C C . ILE A 1 176 ? 2.34900 7.06400 13.92200 1.000 14.92020 176 ILE A C 1
ATOM 1572 O O . ILE A 1 176 ? 2.27800 6.18500 14.78200 1.000 16.04989 176 ILE A O 1
ATOM 1577 N N . VAL A 1 177 ? 1.30400 7.44900 13.19100 1.000 15.97705 177 VAL A N 1
ATOM 1578 C CA . VAL A 1 177 ? -0.04800 6.98500 13.48600 1.000 18.70907 177 VAL A CA 1
ATOM 1579 C C . VAL A 1 177 ? -0.60900 6.26900 12.26900 1.000 21.23556 177 VAL A C 1
ATOM 1580 O O . VAL A 1 177 ? -0.15700 6.47800 11.14800 1.000 22.14028 177 VAL A O 1
ATOM 1584 N N . GLU A 1 178 ? -1.59200 5.40100 12.50500 1.000 25.09457 178 GLU A N 1
ATOM 1585 C CA . GLU A 1 178 ? -2.19800 4.61100 11.43100 1.000 31.08830 178 GLU A CA 1
ATOM 1586 C C . GLU A 1 178 ? -3.09100 5.51400 10.60100 1.000 33.64311 178 GLU A C 1
ATOM 1587 O O . GLU A 1 178 ? -3.47400 6.59000 11.06300 1.000 34.25948 178 GLU A O 1
#

Organism: Homo sapiens (NCBI:txid9606)

Radius of gyration: 16.2 Å; Cα contacts (8 Å, |Δi|>4): 529; chains: 1; bounding box: 29×36×47 Å

Secondary structure (DSSP, 8-state):
--EEEEEEEGGGEEEEEEESS-BS--TTT-S---EEEEEES-EEEEEETTTEEEEEEE-SEEESSGGGGT-SSS---EEEE----TT---EEEEESSSTT-S-EEEESS-BS-HHHHHS-SB--EEEEEES-EEEESSGGG-S-EEEE-SSEESSGGGGT-SS-B--EEEE---

Solvent-accessible surface area: 8809 Å² total; per-residue (Å²): 112,56,57,0,3,0,21,19,49,85,88,45,111,45,138,127,50,59,3,99,73,87,15,44,69,0,90,108,129,4,85,90,1,19,0,0,59,4,96,11,33,18,0,0,0,10,15,134,44,100,71,42,24,62,16,3,16,0,70,129,26,122,23,25,55,43,90,128,10,111,9,75,40,56,116,7,11,0,0,57,29,10,144,39,22,124,66,47,75,24,58,0,26,0,13,67,112,16,84,55,51,42,95,75,70,85,24,64,119,55,5,67,21,0,81,160,118,25,156,25,143,60,0,53,0,0,56,6,73,61,20,9,0,0,0,8,56,70,42,76,56,125,17,55,10,6,11,0,48,139,156,100,4,137,102,15,114,38,6,32,2,103,48,44,28,0,42,0,0,65,65,5,79,131

Foldseek 3Di:
DWKKKFAQAFPRDHFIDIDRFWFQFPCVPHVWTFWMATQAAKKKWAQHGRRAHFIFIGGGDTGRGCVSRLDDGGGTTTMHGADWDPVRFWKKKFAPAFQRDHDIDMDRFWWQFCCVVPVDQFTFWMFTCHTKKKWALDGRNHHTIFIGRDGIGRGVCSRPDPDRGTTTMGGDGD

Nearest PDB structures (foldseek):
  7n38-assembly1_A  TM=1.006E+00  e=1.739E-36  Homo sapiens
  7n37-assembly1_A  TM=1.004E+00  e=1.521E-35  Homo sapiens
  7n39-assembly2_B  TM=9.809E-01  e=2.288E-34  Homo sapiens
  6fd8-assembly1_A  TM=9.919E-01  e=8.875E-34  Homo sapiens
  7n3a-assembly1_A  TM=9.854E-01  e=6.250E-33  Homo sapiens

Sequence (174 aa):
GTKITFYEDKDFQGRRYDDCCDCDCCADFHTYYLSRCNSIKVEGGTWAVYERPDFAGYMMYIILPQGEYPEYQRRWMMGLNDRRLSSCRAVHLLPSGGEEEYKIQIFEKGDFSSGQMYETTEDCPSIMEEFHHMREIIHSCCKVLEGVVWIFYELPDYRGRQYLLLDKKEYRKPIDWGAASPAVQSFRRIVE

GO terms:
  GO:0005515 protein binding (F, IPI)

B-factor: mean 20.92, std 8.63, range [10.79, 107.76]